Protein AF-A0AAV7RYR0-F1 (afdb_monomer)

Structure (mmCIF, N/CA/C/O backbone):
data_AF-A0AAV7RYR0-F1
#
_entry.id   AF-A0AAV7RYR0-F1
#
loop_
_atom_site.group_PDB
_atom_site.id
_atom_site.type_symbol
_atom_site.label_atom_id
_atom_site.label_alt_id
_atom_site.label_comp_id
_atom_site.label_asym_id
_atom_site.label_entity_id
_atom_site.label_seq_id
_atom_site.pdbx_PDB_ins_code
_atom_site.Cartn_x
_atom_site.Cartn_y
_atom_site.Cartn_z
_atom_site.occupancy
_atom_site.B_iso_or_equ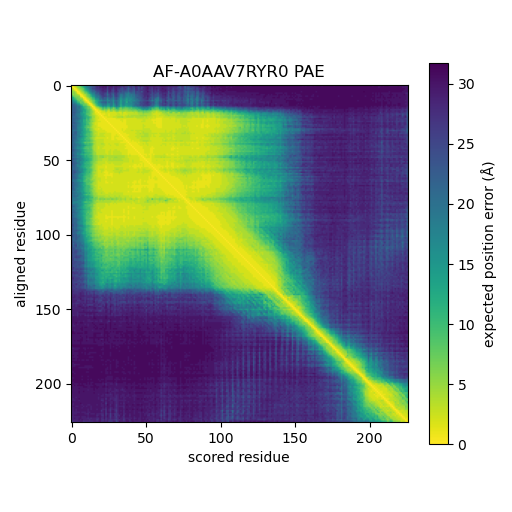iv
_atom_site.auth_seq_id
_atom_site.auth_comp_id
_atom_site.auth_asym_id
_atom_site.auth_atom_id
_atom_site.pdbx_PDB_model_num
ATOM 1 N N . MET A 1 1 ? 40.135 -5.237 -28.277 1.00 35.47 1 MET A N 1
ATOM 2 C CA . MET A 1 1 ? 39.733 -3.918 -28.810 1.00 35.47 1 MET A CA 1
ATOM 3 C C . MET A 1 1 ? 38.230 -3.774 -28.624 1.00 35.47 1 MET A C 1
ATOM 5 O O . MET A 1 1 ? 37.476 -4.459 -29.300 1.00 35.47 1 MET A O 1
ATOM 9 N N . CYS A 1 2 ? 37.805 -2.984 -27.636 1.00 35.06 2 CYS A N 1
ATOM 10 C CA . CYS A 1 2 ? 36.393 -2.766 -27.315 1.00 35.06 2 CYS A CA 1
ATOM 11 C C . CYS A 1 2 ? 35.801 -1.712 -28.253 1.00 35.06 2 CYS A C 1
ATOM 13 O O . CYS A 1 2 ? 36.276 -0.579 -28.287 1.00 35.06 2 CYS A O 1
ATOM 15 N N . CYS A 1 3 ? 34.766 -2.084 -29.003 1.00 38.25 3 CYS A N 1
ATOM 16 C CA . CYS A 1 3 ? 34.000 -1.133 -29.796 1.00 38.25 3 CYS A CA 1
ATOM 17 C C . CYS A 1 3 ? 33.083 -0.316 -28.880 1.00 38.25 3 CYS A C 1
ATOM 19 O O . CYS A 1 3 ? 32.287 -0.864 -28.120 1.00 38.25 3 CYS A O 1
ATOM 21 N N . PHE A 1 4 ? 33.233 1.003 -28.981 1.00 40.38 4 PHE A N 1
ATOM 22 C CA . PHE A 1 4 ? 32.383 2.040 -28.411 1.00 40.38 4 PHE A CA 1
ATOM 23 C C . PHE A 1 4 ? 30.891 1.731 -28.617 1.00 40.38 4 PHE A C 1
ATOM 25 O O . PHE A 1 4 ? 30.371 1.829 -29.731 1.00 40.38 4 PHE A O 1
ATOM 32 N N . CYS A 1 5 ? 30.174 1.439 -27.531 1.00 42.34 5 CYS A N 1
ATOM 33 C CA . CYS A 1 5 ? 28.722 1.559 -27.512 1.00 42.34 5 CYS A CA 1
ATOM 34 C C . CYS A 1 5 ? 28.380 3.050 -27.589 1.00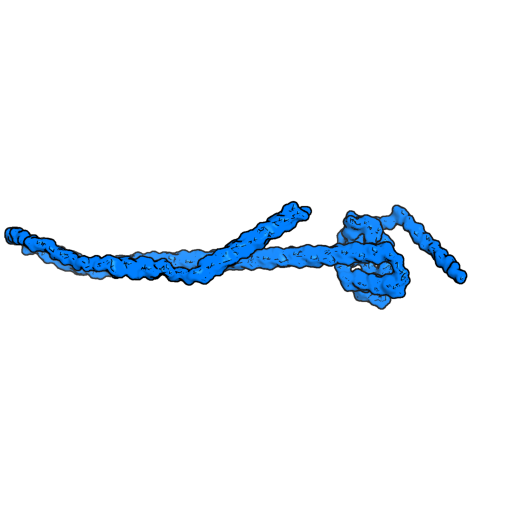 42.34 5 CYS A C 1
ATOM 36 O O . CYS A 1 5 ? 28.542 3.788 -26.617 1.00 42.34 5 CYS A O 1
ATOM 38 N N . LYS A 1 6 ? 27.944 3.497 -28.771 1.00 41.12 6 LYS A N 1
ATOM 39 C CA . LYS A 1 6 ? 27.372 4.827 -28.986 1.00 41.12 6 LYS A CA 1
ATOM 40 C C . LYS A 1 6 ? 26.239 5.039 -27.983 1.00 41.12 6 LYS A C 1
ATOM 42 O O . LYS A 1 6 ? 25.215 4.363 -28.044 1.00 41.12 6 LYS A O 1
ATOM 47 N N . GLY A 1 7 ? 26.448 5.978 -27.065 1.00 41.72 7 GLY A N 1
ATOM 48 C CA . GLY A 1 7 ? 25.416 6.465 -26.172 1.00 41.72 7 GLY A CA 1
ATOM 49 C C . GLY A 1 7 ? 24.291 7.083 -26.989 1.00 41.72 7 GLY A C 1
ATOM 50 O O . GLY A 1 7 ? 24.455 8.144 -27.591 1.00 41.72 7 GLY A O 1
ATOM 51 N N . THR A 1 8 ? 23.129 6.439 -26.994 1.00 44.47 8 THR A N 1
ATOM 52 C CA . THR A 1 8 ? 21.876 7.152 -27.214 1.00 44.47 8 THR A CA 1
ATOM 53 C C . THR A 1 8 ? 21.696 8.088 -26.028 1.00 44.47 8 THR A C 1
ATOM 55 O O . THR A 1 8 ? 21.213 7.684 -24.969 1.00 44.47 8 THR A O 1
ATOM 58 N N . ASN A 1 9 ? 22.138 9.334 -26.200 1.00 39.81 9 ASN A N 1
ATOM 59 C CA . ASN A 1 9 ? 21.655 10.461 -25.421 1.00 39.81 9 ASN A CA 1
ATOM 60 C C . ASN A 1 9 ? 20.135 10.515 -25.617 1.00 39.81 9 ASN A C 1
ATOM 62 O O . ASN A 1 9 ? 19.644 11.101 -26.580 1.00 39.81 9 ASN A O 1
ATOM 66 N N . LEU A 1 10 ? 19.390 9.874 -24.714 1.00 47.94 10 LEU A N 1
ATOM 67 C CA . LEU A 1 10 ? 18.025 10.276 -24.405 1.00 47.94 10 LEU A CA 1
ATOM 68 C C . LEU A 1 10 ? 18.144 11.687 -23.834 1.00 47.94 10 LEU A C 1
ATOM 70 O O . LEU A 1 10 ? 18.311 11.877 -22.633 1.00 47.94 10 LEU A O 1
ATOM 74 N N . ARG A 1 11 ? 18.172 12.668 -24.738 1.00 42.81 11 ARG A N 1
ATOM 75 C CA . ARG A 1 11 ? 17.996 14.076 -24.418 1.00 42.81 11 ARG A CA 1
ATOM 76 C C . ARG A 1 11 ? 16.620 14.148 -23.762 1.00 42.81 11 ARG A C 1
ATOM 78 O O . ARG A 1 11 ? 15.610 13.954 -24.432 1.00 42.81 11 ARG A O 1
ATOM 85 N N . LEU A 1 12 ? 16.614 14.253 -22.435 1.00 50.16 12 LEU A N 1
ATOM 86 C CA . LEU A 1 12 ? 15.414 14.463 -21.643 1.00 50.16 12 LEU A CA 1
ATOM 87 C C . LEU A 1 12 ? 14.821 15.783 -22.130 1.00 50.16 12 LEU A C 1
ATOM 89 O O . LEU A 1 12 ? 15.384 16.841 -21.864 1.00 50.16 12 LEU A O 1
ATOM 93 N N . GLU A 1 13 ? 13.752 15.717 -22.915 1.00 46.44 13 GLU A N 1
ATOM 94 C CA . GLU A 1 13 ? 12.994 16.917 -23.231 1.00 46.44 13 GLU A CA 1
ATOM 95 C C . GLU A 1 13 ? 12.340 17.428 -21.948 1.00 46.44 13 GLU A C 1
ATOM 97 O O . GLU A 1 13 ? 11.686 16.691 -21.208 1.00 46.44 13 GLU A O 1
ATOM 102 N N . GLU A 1 14 ? 12.574 18.707 -21.690 1.00 50.88 14 GLU A N 1
ATOM 103 C CA . GLU A 1 14 ? 12.260 19.480 -20.489 1.00 50.88 14 GLU A CA 1
ATOM 104 C C . GLU A 1 14 ? 10.753 19.722 -20.257 1.00 50.88 14 GLU A C 1
ATOM 106 O O . GLU A 1 14 ? 10.370 20.643 -19.542 1.00 50.88 14 GLU A O 1
ATOM 111 N N . SER A 1 15 ? 9.860 18.909 -20.826 1.00 55.16 15 SER A N 1
ATOM 112 C CA . SER A 1 15 ? 8.413 19.119 -20.700 1.00 55.16 15 SER A CA 1
ATOM 113 C C . SER A 1 15 ? 7.596 17.829 -20.791 1.00 55.16 15 SER A C 1
ATOM 115 O O . SER A 1 15 ? 6.630 17.731 -21.548 1.00 55.16 15 SER A O 1
ATOM 117 N N . GLN A 1 16 ? 7.915 16.815 -19.977 1.00 66.06 16 GLN A N 1
ATOM 118 C CA . GLN A 1 16 ? 6.887 15.804 -19.716 1.00 66.06 16 GLN A CA 1
ATOM 119 C C . GLN A 1 16 ? 5.714 16.479 -18.988 1.00 66.06 16 GLN A C 1
ATOM 121 O O . GLN A 1 16 ? 5.924 17.042 -17.908 1.00 66.06 16 GLN A O 1
ATOM 126 N N . PRO A 1 17 ? 4.490 16.448 -19.553 1.00 74.50 17 PRO A N 1
ATOM 127 C CA . PRO A 1 17 ? 3.331 16.990 -18.868 1.00 74.50 17 PRO A CA 1
ATOM 128 C C . PRO A 1 17 ? 3.159 16.248 -17.545 1.00 74.50 17 PRO A C 1
ATOM 130 O O . PRO A 1 17 ? 3.357 15.031 -17.465 1.00 74.50 17 PRO A O 1
ATOM 133 N N . ALA A 1 18 ? 2.814 16.994 -16.497 1.00 84.00 18 ALA A N 1
ATOM 134 C CA . ALA A 1 18 ? 2.581 16.402 -15.193 1.00 84.00 18 ALA A CA 1
ATOM 135 C C . ALA A 1 18 ? 1.510 15.296 -15.308 1.00 84.00 18 ALA A C 1
ATOM 137 O O . ALA A 1 18 ? 0.516 15.491 -16.016 1.00 84.00 18 ALA A O 1
ATOM 138 N N . PRO A 1 19 ? 1.681 14.144 -14.631 1.00 90.75 19 PRO A N 1
ATOM 139 C CA . PRO A 1 19 ? 0.686 13.081 -14.678 1.00 90.75 1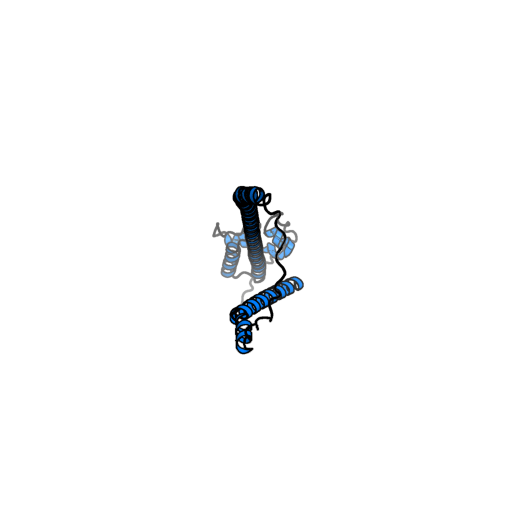9 PRO A CA 1
ATOM 140 C C . PRO A 1 19 ? -0.692 13.569 -14.196 1.00 90.75 19 PRO A C 1
ATOM 142 O O . PRO A 1 19 ? -0.739 14.445 -13.325 1.00 90.75 19 PRO A O 1
ATOM 145 N N . PRO A 1 20 ? -1.801 12.993 -14.700 1.00 93.12 20 PRO A N 1
ATOM 146 C CA . PRO A 1 20 ? -3.147 13.366 -14.275 1.00 93.12 20 PRO A CA 1
ATOM 147 C C . PRO A 1 20 ? -3.349 13.199 -12.768 1.00 93.12 20 PRO A C 1
ATOM 149 O O . PRO A 1 20 ? -2.789 12.286 -12.153 1.00 93.12 20 PRO A O 1
ATOM 152 N N . GLU A 1 21 ? -4.177 14.055 -12.176 1.00 94.38 21 GLU A N 1
ATOM 153 C CA . GLU A 1 21 ? -4.499 13.979 -10.752 1.00 94.38 21 GLU A CA 1
ATOM 154 C C . GLU A 1 21 ? -5.187 12.661 -10.376 1.00 94.38 21 GLU A C 1
ATOM 156 O O . GLU A 1 21 ? -5.865 12.036 -11.190 1.00 94.38 21 GLU A O 1
ATOM 161 N N . GLY A 1 22 ? -4.952 12.202 -9.144 1.00 93.06 22 GLY A N 1
ATOM 162 C CA . GLY A 1 22 ? -5.477 10.929 -8.640 1.00 93.06 22 GLY A CA 1
ATOM 163 C C . GLY A 1 22 ? -4.783 9.674 -9.183 1.00 93.06 22 GLY A C 1
ATOM 164 O O . GLY A 1 22 ? -5.195 8.565 -8.850 1.00 93.06 22 GLY A O 1
ATOM 165 N N . THR A 1 23 ? -3.735 9.809 -10.003 1.00 95.88 23 THR A N 1
ATOM 166 C CA . THR A 1 23 ? -2.989 8.656 -10.528 1.00 95.88 23 THR A CA 1
ATOM 167 C C . THR A 1 23 ? -1.776 8.286 -9.663 1.00 95.88 23 THR A C 1
ATOM 169 O O . THR A 1 23 ? -1.142 9.174 -9.088 1.00 95.88 23 THR A O 1
ATOM 172 N N . PRO A 1 24 ? -1.356 7.004 -9.630 1.00 96.31 24 PRO A N 1
ATOM 173 C CA . PRO A 1 24 ? -0.125 6.601 -8.946 1.00 96.31 24 PRO A CA 1
ATOM 174 C C . PRO A 1 24 ? 1.115 7.378 -9.404 1.00 96.31 24 PRO A C 1
ATOM 176 O O . PRO A 1 24 ? 1.952 7.762 -8.589 1.00 96.31 24 PRO A O 1
ATOM 179 N N . SER A 1 25 ? 1.227 7.665 -10.705 1.00 95.94 25 SER A N 1
ATOM 180 C CA . SER A 1 25 ? 2.322 8.482 -11.234 1.00 95.94 25 SER A CA 1
ATOM 181 C C . SER A 1 25 ? 2.288 9.915 -10.710 1.00 95.94 25 SER A C 1
ATOM 183 O O . SER A 1 25 ? 3.352 10.483 -10.486 1.00 95.94 25 SER A O 1
ATOM 185 N N . ARG A 1 26 ? 1.110 10.509 -10.481 1.00 96.19 26 ARG A N 1
ATOM 186 C CA . ARG A 1 26 ? 1.014 11.841 -9.867 1.00 96.19 26 ARG A CA 1
ATOM 187 C C . ARG A 1 26 ? 1.507 11.821 -8.429 1.00 96.19 26 ARG A C 1
ATOM 189 O O . ARG A 1 26 ? 2.280 12.700 -8.064 1.00 96.19 26 ARG A O 1
ATOM 196 N N . ASP A 1 27 ? 1.119 10.815 -7.654 1.00 96.12 27 ASP A N 1
ATOM 197 C CA . ASP A 1 27 ? 1.573 10.663 -6.269 1.00 96.12 27 ASP A CA 1
ATOM 198 C C . ASP A 1 27 ? 3.100 10.549 -6.197 1.00 96.12 27 ASP A C 1
ATOM 200 O O . ASP A 1 27 ? 3.753 11.239 -5.412 1.00 96.12 27 ASP A O 1
ATOM 204 N N . MET A 1 28 ? 3.682 9.718 -7.066 1.00 96.69 28 MET A N 1
ATOM 205 C CA . MET A 1 28 ? 5.133 9.571 -7.167 1.00 96.69 28 MET A CA 1
ATOM 206 C C . MET A 1 28 ? 5.802 10.866 -7.631 1.00 96.69 28 MET A C 1
ATOM 208 O O . MET A 1 28 ? 6.786 11.285 -7.028 1.00 96.69 28 MET A O 1
ATOM 212 N N . TYR A 1 29 ? 5.237 11.551 -8.628 1.00 95.44 29 TYR A N 1
ATOM 213 C CA . TYR A 1 29 ? 5.749 12.829 -9.120 1.00 95.44 29 TYR A CA 1
ATOM 214 C C . TYR A 1 29 ? 5.764 13.913 -8.038 1.00 95.44 29 TYR A C 1
ATOM 216 O O . TYR A 1 29 ? 6.764 14.605 -7.882 1.00 95.44 29 TYR A O 1
ATOM 224 N N . VAL A 1 30 ? 4.686 14.051 -7.264 1.00 95.62 30 VAL A N 1
ATOM 225 C CA . VAL A 1 30 ? 4.603 15.043 -6.181 1.00 95.62 30 VAL A CA 1
ATOM 226 C C . VAL A 1 30 ? 5.602 14.724 -5.069 1.00 95.62 30 VAL A C 1
ATOM 228 O O . VAL A 1 30 ? 6.232 15.630 -4.531 1.00 95.62 30 VAL A O 1
ATOM 231 N N . LYS A 1 31 ? 5.775 13.442 -4.733 1.00 95.44 31 LYS A N 1
ATOM 232 C CA . LYS A 1 31 ? 6.616 13.017 -3.608 1.00 95.44 31 LYS A CA 1
ATOM 233 C C . LYS A 1 31 ? 8.108 12.942 -3.937 1.00 95.44 31 LYS A C 1
ATOM 235 O O . LYS A 1 31 ? 8.943 13.242 -3.089 1.00 95.44 31 LYS A O 1
ATOM 240 N N . HIS A 1 32 ? 8.440 12.491 -5.140 1.00 93.88 32 HIS A N 1
ATOM 241 C CA . HIS A 1 32 ? 9.798 12.125 -5.547 1.00 93.88 32 HIS A CA 1
ATOM 242 C C . HIS A 1 32 ? 10.284 12.883 -6.791 1.00 93.88 32 HIS A C 1
ATOM 244 O O . HIS A 1 32 ? 11.443 12.742 -7.177 1.00 93.88 32 HIS A O 1
ATOM 250 N N . GLY A 1 33 ? 9.433 13.699 -7.416 1.00 92.50 33 GLY A N 1
ATOM 251 C CA . GLY A 1 33 ? 9.768 14.484 -8.601 1.00 92.50 33 GLY A CA 1
ATOM 252 C C . GLY A 1 33 ? 9.740 13.686 -9.906 1.00 92.50 33 GLY A C 1
ATOM 253 O O . GLY A 1 33 ? 9.355 12.514 -9.956 1.00 92.50 33 GLY A O 1
ATOM 254 N N . LEU A 1 34 ? 10.179 14.334 -10.988 1.00 91.50 34 LEU A N 1
ATOM 255 C CA . LEU A 1 34 ? 10.170 13.787 -12.352 1.00 91.50 34 LEU A CA 1
ATOM 256 C C . LEU A 1 34 ? 10.968 12.480 -12.490 1.00 91.50 34 LEU A C 1
ATOM 258 O O . LEU A 1 34 ? 10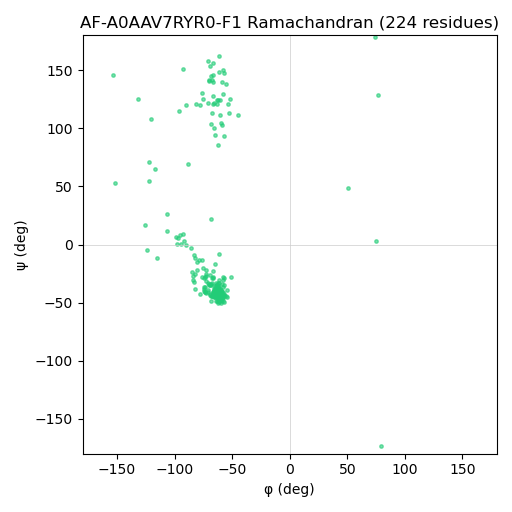.577 11.592 -13.249 1.00 91.50 34 LEU A O 1
ATOM 262 N N . SER A 1 35 ? 12.056 12.331 -11.730 1.00 91.31 35 SER A N 1
ATOM 263 C CA . SER A 1 35 ? 12.910 11.134 -11.751 1.00 91.31 35 SER A CA 1
ATOM 264 C C . SER A 1 35 ? 12.146 9.853 -11.413 1.00 91.31 35 SER A C 1
ATOM 266 O O . SER A 1 35 ? 12.499 8.781 -11.898 1.00 91.31 35 SER A O 1
ATOM 268 N N . SER A 1 36 ? 11.068 9.952 -10.632 1.00 92.69 36 SER A N 1
ATOM 269 C CA . SER A 1 36 ? 10.233 8.809 -10.263 1.00 92.69 36 SER A CA 1
ATOM 270 C C . SER A 1 36 ? 9.309 8.325 -11.379 1.00 92.69 36 SER A C 1
ATOM 272 O O . SER A 1 36 ? 8.861 7.185 -11.340 1.00 92.69 36 SER A O 1
ATOM 274 N N . ILE A 1 37 ? 9.023 9.151 -12.388 1.00 93.06 37 ILE A N 1
ATOM 275 C CA . ILE A 1 37 ? 8.074 8.803 -13.457 1.00 93.06 37 ILE A CA 1
ATOM 276 C C . ILE A 1 37 ? 8.724 8.688 -14.834 1.00 93.06 37 ILE A C 1
ATOM 278 O O . ILE A 1 37 ? 8.093 8.148 -15.746 1.00 93.06 37 ILE A O 1
ATOM 282 N N . MET A 1 38 ? 9.976 9.131 -14.983 1.00 91.56 38 MET A N 1
ATOM 283 C CA . MET A 1 38 ? 10.644 9.290 -16.280 1.00 91.56 38 MET A CA 1
ATOM 284 C C . MET A 1 38 ? 10.703 8.002 -17.119 1.00 91.56 38 MET A C 1
ATOM 286 O O . MET A 1 38 ? 10.688 8.055 -18.348 1.00 91.56 38 MET A O 1
ATOM 290 N N . TYR A 1 39 ? 10.723 6.834 -16.468 1.00 93.31 39 TYR A N 1
ATOM 291 C CA . TYR A 1 39 ? 10.823 5.531 -17.126 1.00 93.31 39 TYR A CA 1
ATOM 292 C C . TYR A 1 39 ? 9.477 4.816 -17.318 1.00 93.31 39 TYR A C 1
ATOM 294 O O . TYR A 1 39 ? 9.451 3.742 -17.917 1.00 93.31 39 TYR A O 1
ATOM 302 N N . SER A 1 40 ? 8.352 5.407 -16.899 1.00 91.06 40 SER A N 1
ATOM 303 C CA . SER A 1 40 ? 7.032 4.743 -16.910 1.00 91.06 40 SER A CA 1
ATOM 304 C C . SER A 1 40 ? 6.626 4.247 -18.304 1.00 91.06 40 SER A C 1
ATOM 306 O O . SER A 1 40 ? 6.184 3.108 -18.470 1.00 91.06 40 SER A O 1
ATOM 308 N N . THR A 1 41 ? 6.845 5.063 -19.340 1.00 91.56 41 THR A N 1
ATOM 309 C CA . THR A 1 41 ? 6.563 4.689 -20.738 1.00 91.56 41 THR A CA 1
ATOM 310 C C . THR A 1 41 ? 7.446 3.534 -21.211 1.00 91.56 41 THR A C 1
ATOM 312 O O . THR A 1 41 ? 7.003 2.672 -21.970 1.00 91.56 41 THR A O 1
ATOM 315 N N . LEU A 1 42 ? 8.702 3.495 -20.762 1.00 93.38 42 LEU A N 1
ATOM 316 C CA . LEU A 1 42 ? 9.638 2.427 -21.103 1.00 93.38 42 LEU A CA 1
ATOM 317 C C . LEU A 1 42 ? 9.259 1.118 -20.399 1.00 93.38 42 LEU A C 1
ATOM 319 O O . LEU A 1 42 ? 9.262 0.062 -21.028 1.00 93.38 42 LEU A O 1
ATOM 323 N N . TRP A 1 43 ? 8.842 1.183 -19.136 1.00 95.25 43 TRP A N 1
ATOM 324 C CA . TRP A 1 43 ? 8.360 0.023 -18.386 1.00 95.25 43 TRP A CA 1
ATOM 325 C C . TRP A 1 43 ? 7.096 -0.588 -18.995 1.00 95.25 43 TRP A C 1
ATOM 327 O O . TRP A 1 43 ? 6.999 -1.813 -19.086 1.00 95.25 43 TRP A O 1
ATOM 337 N N . ASN A 1 44 ? 6.171 0.232 -19.509 1.00 94.88 44 ASN A N 1
ATOM 338 C CA . ASN A 1 44 ? 5.013 -0.259 -20.268 1.00 94.88 44 ASN A CA 1
ATOM 339 C C . ASN A 1 44 ? 5.436 -1.079 -21.498 1.00 94.88 44 ASN A C 1
ATOM 341 O O . ASN A 1 44 ? 4.855 -2.130 -21.764 1.00 94.88 44 ASN A O 1
ATOM 345 N N . LYS A 1 45 ? 6.479 -0.640 -22.217 1.00 94.00 45 LYS A N 1
ATOM 346 C CA . LYS A 1 45 ? 7.046 -1.395 -23.346 1.00 94.00 45 LYS A CA 1
ATOM 347 C C . LYS A 1 45 ? 7.750 -2.672 -22.892 1.00 94.00 45 LYS A C 1
ATOM 349 O O . LYS A 1 45 ? 7.716 -3.669 -23.599 1.00 94.00 45 LYS A O 1
ATOM 354 N N . TYR A 1 46 ? 8.402 -2.667 -21.733 1.00 94.56 46 TYR A N 1
ATOM 355 C CA . TYR A 1 46 ? 9.115 -3.845 -21.228 1.00 94.56 46 TYR A CA 1
ATOM 356 C C . TYR A 1 46 ? 8.188 -4.965 -20.769 1.00 94.56 46 TYR A C 1
ATOM 358 O O . TYR A 1 46 ? 8.538 -6.137 -20.916 1.00 94.56 46 TYR A O 1
ATOM 366 N N . THR A 1 47 ? 7.029 -4.586 -20.242 1.00 96.38 47 THR A N 1
ATOM 367 C CA . THR A 1 47 ? 6.030 -5.481 -19.650 1.00 96.38 47 THR A CA 1
ATOM 368 C C . THR A 1 47 ? 4.885 -5.818 -20.606 1.00 96.38 47 THR A C 1
ATOM 370 O O . THR A 1 47 ? 3.939 -6.482 -20.210 1.00 96.38 47 THR A O 1
ATOM 373 N N . CYS A 1 48 ? 4.954 -5.400 -21.876 1.00 93.62 48 CYS A N 1
ATOM 374 C CA . CYS A 1 48 ? 3.872 -5.604 -22.845 1.00 93.62 48 CYS A CA 1
ATOM 375 C C . CYS A 1 48 ? 3.591 -7.077 -23.187 1.00 93.62 48 CYS A C 1
ATOM 377 O O . CYS A 1 48 ? 2.532 -7.367 -23.736 1.00 93.62 48 CYS A O 1
ATOM 379 N N . ALA A 1 49 ? 4.527 -7.980 -22.881 1.00 93.88 49 ALA A N 1
ATOM 380 C CA . ALA A 1 49 ? 4.402 -9.409 -23.150 1.00 93.88 49 ALA A CA 1
ATOM 381 C C . ALA A 1 49 ? 3.339 -10.097 -22.277 1.00 93.88 49 ALA A C 1
ATOM 383 O O . ALA A 1 49 ? 2.787 -11.108 -22.697 1.00 93.88 49 ALA A O 1
ATOM 384 N N . ASP A 1 50 ? 3.051 -9.552 -21.093 1.00 94.56 50 ASP A N 1
ATOM 385 C CA . ASP A 1 50 ? 2.050 -10.075 -20.163 1.00 94.56 50 ASP A CA 1
ATOM 386 C C . ASP A 1 50 ? 0.982 -8.996 -19.909 1.00 94.56 50 ASP A C 1
ATOM 388 O O . ASP A 1 50 ? 1.276 -7.994 -19.251 1.00 94.56 50 ASP A O 1
ATOM 392 N N . PRO A 1 51 ? -0.249 -9.149 -20.434 1.00 94.06 51 PRO A N 1
ATOM 393 C CA . PRO A 1 51 ? -1.313 -8.163 -20.257 1.00 94.06 51 PRO A CA 1
ATOM 394 C C . PRO A 1 51 ? -1.728 -7.935 -18.799 1.00 94.06 51 PRO A C 1
ATOM 396 O O . PRO A 1 51 ? -2.088 -6.808 -18.452 1.00 94.06 51 PRO A O 1
ATOM 399 N N . GLU A 1 52 ? -1.671 -8.961 -17.946 1.00 95.62 52 GLU A N 1
ATOM 400 C CA . GLU A 1 52 ? -2.081 -8.859 -16.540 1.00 95.62 52 GLU A CA 1
ATOM 401 C C . GLU A 1 52 ? -1.044 -8.080 -15.726 1.00 95.62 52 GLU A C 1
ATOM 403 O O . GLU A 1 52 ? -1.388 -7.213 -14.914 1.00 95.62 52 GLU A O 1
ATOM 408 N N . LEU A 1 53 ? 0.239 -8.336 -15.999 1.00 96.69 53 LEU A N 1
ATOM 409 C CA . LEU A 1 53 ? 1.370 -7.689 -15.330 1.00 96.69 53 LEU A CA 1
ATOM 410 C C . LEU A 1 53 ? 1.876 -6.433 -16.051 1.00 96.69 53 LEU A C 1
ATOM 412 O O . LEU A 1 53 ? 2.834 -5.798 -15.598 1.00 96.69 53 LEU A O 1
ATOM 416 N N . ARG A 1 54 ? 1.225 -6.031 -17.148 1.00 96.44 54 ARG A N 1
ATOM 417 C CA . ARG A 1 54 ? 1.598 -4.839 -17.909 1.00 96.44 54 ARG A CA 1
ATOM 418 C C . ARG A 1 54 ? 1.567 -3.598 -17.022 1.00 96.44 54 ARG A C 1
ATOM 420 O O . ARG A 1 54 ? 0.568 -3.298 -16.357 1.00 96.44 54 ARG A O 1
ATOM 427 N N . TRP A 1 55 ? 2.658 -2.837 -17.071 1.00 96.75 55 TRP A N 1
ATOM 428 C CA . TRP A 1 55 ? 2.793 -1.574 -16.360 1.00 96.75 55 TRP A CA 1
ATOM 429 C C . TRP A 1 55 ? 1.813 -0.536 -16.924 1.00 96.75 55 TRP A C 1
ATOM 431 O O . TRP A 1 55 ? 1.883 -0.245 -18.121 1.00 96.75 55 TRP A O 1
ATOM 441 N N . PRO A 1 56 ? 0.899 0.041 -16.126 1.00 95.12 56 PRO A N 1
ATOM 442 C CA . PRO A 1 56 ? -0.064 1.018 -16.628 1.00 95.12 56 PRO A CA 1
ATOM 443 C C . PRO A 1 56 ? 0.596 2.326 -17.074 1.00 95.12 56 PRO A C 1
ATOM 445 O O . PRO A 1 56 ? 1.655 2.707 -16.577 1.00 95.12 56 PRO A O 1
ATOM 448 N N . MET A 1 57 ? -0.066 3.060 -17.974 1.00 90.06 57 MET A N 1
ATOM 449 C CA . MET A 1 57 ? 0.426 4.354 -18.469 1.00 90.06 57 MET A CA 1
ATOM 450 C C . MET A 1 57 ? 0.649 5.373 -17.340 1.00 90.06 57 MET A C 1
ATOM 452 O O . MET A 1 57 ? 1.619 6.122 -17.381 1.00 90.06 57 MET A O 1
ATOM 456 N N . HIS A 1 58 ? -0.210 5.360 -16.318 1.00 93.25 58 HIS A N 1
ATOM 457 C CA . HIS A 1 58 ? -0.119 6.246 -15.151 1.00 93.25 58 HIS A CA 1
ATOM 458 C C . HIS A 1 58 ? 0.360 5.524 -13.880 1.00 93.25 58 HIS A C 1
ATOM 460 O O . HIS A 1 58 ? 0.047 5.941 -12.763 1.00 93.25 58 HIS A O 1
ATOM 466 N N . GLY A 1 59 ? 1.121 4.439 -14.064 1.00 95.00 59 GLY A N 1
ATOM 467 C CA . GLY A 1 59 ? 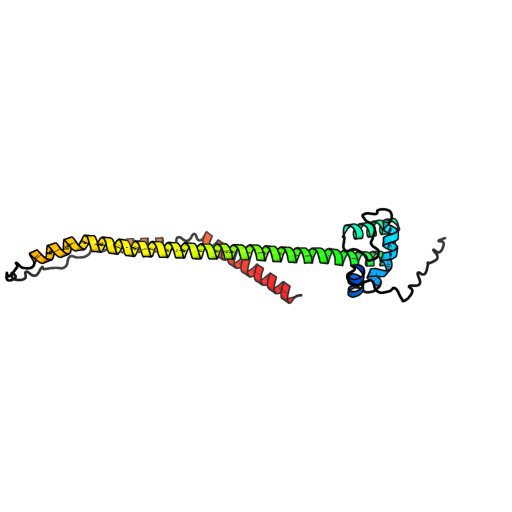1.762 3.688 -12.990 1.00 95.00 59 GLY A CA 1
ATOM 468 C C . GLY A 1 59 ? 0.818 2.827 -12.152 1.00 95.00 59 GLY A C 1
ATOM 469 O O . GLY A 1 59 ? -0.388 2.769 -12.385 1.00 95.00 59 GLY A O 1
ATOM 470 N N . SER A 1 60 ? 1.393 2.106 -11.188 1.00 96.44 60 SER A N 1
ATOM 471 C CA . SER A 1 60 ? 0.665 1.231 -10.264 1.00 96.44 60 SER A CA 1
ATOM 472 C C . SER A 1 60 ? 1.421 1.075 -8.947 1.00 96.44 60 SER A C 1
ATOM 474 O O . SER A 1 60 ? 2.646 1.002 -8.952 1.00 96.44 60 SER A O 1
ATOM 476 N N . PHE A 1 61 ? 0.691 0.952 -7.836 1.00 97.31 61 PHE A N 1
ATOM 477 C CA . PHE A 1 61 ? 1.246 0.513 -6.547 1.00 97.31 61 PHE A CA 1
ATOM 478 C C . PHE A 1 61 ? 1.076 -0.994 -6.303 1.00 97.31 61 PHE A C 1
ATOM 480 O O . PHE A 1 61 ? 1.365 -1.481 -5.215 1.00 97.31 61 PHE A O 1
ATOM 487 N N . ASP A 1 62 ? 0.621 -1.743 -7.309 1.00 97.06 62 ASP A N 1
ATOM 488 C CA . ASP A 1 62 ? 0.594 -3.204 -7.262 1.00 97.06 62 ASP A CA 1
ATOM 489 C C . ASP A 1 62 ? 2.025 -3.761 -7.272 1.00 97.06 62 ASP A C 1
ATOM 491 O O . ASP A 1 62 ? 2.741 -3.659 -8.275 1.00 97.06 62 ASP A O 1
ATOM 495 N N . LEU A 1 63 ? 2.422 -4.378 -6.155 1.00 97.06 63 LEU A N 1
ATOM 496 C CA . LEU A 1 63 ? 3.747 -4.968 -5.973 1.00 97.06 63 LEU A CA 1
ATOM 497 C C . LEU A 1 63 ? 4.072 -6.015 -7.042 1.00 97.06 63 LEU A C 1
ATOM 499 O O . LEU A 1 63 ? 5.207 -6.051 -7.506 1.00 97.06 63 LEU A O 1
ATOM 503 N N . ARG A 1 64 ? 3.089 -6.791 -7.521 1.00 97.50 64 ARG A N 1
ATOM 504 C CA . ARG A 1 64 ? 3.328 -7.811 -8.557 1.00 97.50 64 ARG A CA 1
ATOM 505 C C . ARG A 1 64 ? 3.781 -7.181 -9.870 1.00 97.50 64 ARG A C 1
ATOM 507 O O . ARG A 1 64 ? 4.662 -7.707 -10.547 1.00 97.50 64 ARG A O 1
ATOM 514 N N . LYS A 1 65 ? 3.201 -6.032 -10.227 1.00 97.88 65 LYS A N 1
ATOM 515 C CA . LYS A 1 65 ? 3.579 -5.289 -11.438 1.00 97.88 65 LYS A CA 1
ATOM 516 C C . LYS A 1 65 ? 4.954 -4.648 -11.291 1.00 97.88 65 LYS A C 1
ATOM 518 O O . LYS A 1 65 ? 5.724 -4.657 -12.247 1.00 97.88 65 LYS A O 1
ATOM 523 N N . ILE A 1 66 ? 5.272 -4.125 -10.107 1.00 97.69 66 ILE A N 1
ATOM 524 C CA . ILE A 1 66 ? 6.585 -3.535 -9.800 1.00 97.69 66 ILE A CA 1
ATOM 525 C C . ILE A 1 66 ? 7.685 -4.605 -9.897 1.00 97.69 66 ILE A C 1
ATOM 527 O O . ILE A 1 66 ? 8.671 -4.411 -10.607 1.00 97.69 66 ILE A O 1
ATOM 531 N N . GLU A 1 67 ? 7.480 -5.765 -9.272 1.00 97.44 67 GLU A N 1
ATOM 532 C CA . GLU A 1 67 ? 8.405 -6.903 -9.338 1.00 97.44 67 GLU A CA 1
ATOM 533 C C . GLU A 1 67 ? 8.584 -7.401 -10.781 1.00 97.44 67 GLU A C 1
ATOM 535 O O . GLU A 1 67 ? 9.700 -7.690 -11.221 1.00 97.44 67 GLU A O 1
ATOM 540 N N . TYR A 1 68 ? 7.506 -7.446 -11.569 1.00 97.81 68 TYR A N 1
ATOM 541 C CA . TYR A 1 68 ? 7.589 -7.837 -12.975 1.00 97.81 68 TYR A CA 1
ATOM 542 C C . TYR A 1 68 ? 8.384 -6.838 -13.831 1.00 97.81 68 TYR A C 1
ATOM 544 O O . TYR A 1 68 ? 9.153 -7.250 -14.709 1.00 97.81 68 TYR A O 1
ATOM 552 N N . VAL A 1 69 ? 8.255 -5.531 -13.568 1.00 97.25 69 VAL A N 1
ATOM 553 C CA . VAL A 1 69 ? 9.099 -4.501 -14.196 1.00 97.25 69 VAL A CA 1
ATOM 554 C C . VAL A 1 69 ? 10.571 -4.749 -13.870 1.00 97.25 69 VAL A C 1
ATOM 556 O O . VAL A 1 69 ? 11.394 -4.764 -14.789 1.00 97.25 69 VAL A O 1
ATOM 559 N N . GLU A 1 70 ? 10.907 -5.003 -12.604 1.00 96.19 70 GLU A N 1
ATOM 560 C CA . GLU A 1 70 ? 12.282 -5.284 -12.179 1.00 96.19 70 GLU A CA 1
ATOM 561 C C . GLU A 1 70 ? 12.854 -6.525 -12.883 1.00 96.19 70 GLU A C 1
ATOM 563 O O . GLU A 1 70 ? 13.928 -6.460 -13.485 1.00 96.19 70 GLU A O 1
ATOM 568 N N . GLN A 1 71 ? 12.104 -7.631 -12.926 1.00 96.69 71 GLN A N 1
ATOM 569 C CA . GLN A 1 71 ? 12.498 -8.842 -13.659 1.00 96.69 71 GLN A CA 1
ATOM 570 C C . GLN A 1 71 ? 12.745 -8.556 -15.147 1.00 96.69 71 GLN A C 1
ATOM 572 O O . GLN A 1 71 ? 13.733 -9.010 -15.738 1.00 96.69 71 GLN A O 1
ATOM 577 N N . CYS A 1 72 ? 11.853 -7.786 -15.768 1.00 96.19 72 CYS A N 1
ATOM 578 C CA . CYS A 1 72 ? 11.975 -7.371 -17.159 1.00 96.19 72 CYS A CA 1
ATOM 579 C C . CYS A 1 72 ? 13.203 -6.483 -17.403 1.00 96.19 72 CYS A C 1
ATOM 581 O O . CYS A 1 72 ? 13.801 -6.557 -18.483 1.00 96.19 72 CYS A O 1
ATOM 583 N N . MET A 1 73 ? 13.586 -5.664 -16.425 1.00 95.00 73 MET A N 1
ATOM 584 C CA . MET A 1 73 ? 14.773 -4.815 -16.475 1.00 95.00 73 MET A CA 1
ATOM 585 C C . MET A 1 73 ? 16.067 -5.604 -16.288 1.00 95.00 73 MET A C 1
ATOM 587 O O . MET A 1 73 ? 17.025 -5.351 -17.027 1.00 95.00 73 MET A O 1
ATOM 591 N N . CYS A 1 74 ? 16.077 -6.588 -15.383 1.00 93.94 74 CYS A N 1
ATOM 592 C CA . CYS A 1 74 ? 17.180 -7.531 -15.189 1.00 93.94 74 CYS A CA 1
ATOM 593 C C . CYS A 1 74 ? 17.499 -8.284 -16.485 1.00 93.94 74 CYS A C 1
ATOM 595 O O . CYS A 1 74 ? 18.642 -8.277 -16.941 1.00 93.94 74 CYS A O 1
ATOM 597 N N . LYS A 1 75 ? 16.477 -8.847 -17.148 1.00 94.00 75 LYS A N 1
ATOM 598 C CA . LYS A 1 75 ? 16.633 -9.551 -18.439 1.00 94.00 75 LYS A CA 1
ATOM 599 C C . LYS A 1 75 ? 17.243 -8.669 -19.532 1.00 94.00 75 LYS A C 1
ATOM 601 O O . LYS A 1 75 ? 17.945 -9.167 -20.407 1.00 94.00 75 LYS A O 1
ATOM 606 N N . ARG A 1 76 ? 16.985 -7.361 -19.480 1.00 93.50 76 ARG A N 1
ATOM 607 C CA . ARG A 1 76 ? 17.452 -6.379 -20.469 1.00 93.50 76 ARG A CA 1
ATOM 608 C C . ARG A 1 76 ? 18.758 -5.684 -20.083 1.00 93.50 76 ARG A C 1
ATOM 610 O O . ARG A 1 76 ? 19.219 -4.852 -20.855 1.00 93.50 76 ARG A O 1
ATOM 617 N N . LYS A 1 77 ? 19.351 -6.011 -18.924 1.00 92.88 77 LYS A N 1
ATOM 618 C CA . LYS A 1 77 ? 20.553 -5.346 -18.383 1.00 92.88 77 LYS A CA 1
ATOM 619 C C . LYS A 1 77 ? 20.398 -3.819 -18.368 1.00 92.88 77 LYS A C 1
ATOM 621 O O . LYS A 1 77 ? 21.239 -3.084 -18.880 1.00 92.88 77 LYS A O 1
ATOM 626 N N . SER A 1 78 ? 19.262 -3.365 -17.836 1.00 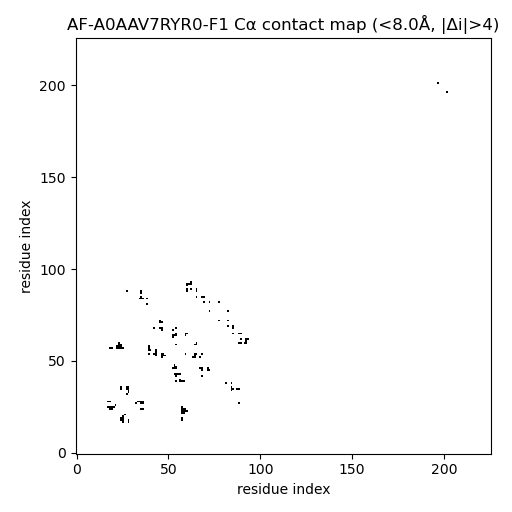93.00 78 SER A N 1
ATOM 627 C CA . SER A 1 78 ? 18.922 -1.939 -17.750 1.00 93.00 78 SER A CA 1
ATOM 628 C C . SER A 1 78 ? 19.932 -1.157 -16.903 1.00 93.00 78 SER A C 1
ATOM 630 O O . SER A 1 78 ? 20.692 -1.729 -16.124 1.00 93.00 78 SER A O 1
ATOM 632 N N . ARG A 1 79 ? 19.935 0.168 -17.054 1.00 93.75 79 ARG A N 1
ATOM 633 C CA . ARG A 1 79 ? 20.807 1.066 -16.287 1.00 93.75 79 ARG A CA 1
ATOM 634 C C . ARG A 1 79 ? 20.406 1.128 -14.805 1.00 93.75 79 ARG A C 1
ATOM 636 O O . ARG A 1 79 ? 19.236 0.945 -14.475 1.00 93.75 79 ARG A O 1
ATOM 643 N N . GLN A 1 80 ? 21.368 1.438 -13.932 1.00 94.00 80 GLN A N 1
ATOM 644 C CA . GLN A 1 80 ? 21.170 1.498 -12.475 1.00 94.00 80 GLN A CA 1
ATOM 645 C C . GLN A 1 80 ? 20.111 2.523 -12.045 1.00 94.00 80 GLN A C 1
ATOM 647 O O . GLN A 1 80 ? 19.284 2.230 -11.192 1.00 94.00 80 GLN A O 1
ATOM 652 N N . ASP A 1 81 ? 20.071 3.685 -12.690 1.00 93.62 81 ASP A N 1
ATOM 653 C CA . ASP A 1 81 ? 19.090 4.737 -12.411 1.00 93.62 81 ASP A CA 1
ATOM 654 C C . ASP A 1 81 ? 17.640 4.298 -12.665 1.00 93.62 81 ASP A C 1
ATOM 656 O O . ASP A 1 81 ? 16.721 4.736 -11.973 1.00 93.62 81 ASP A O 1
ATOM 660 N N . MET A 1 82 ? 17.418 3.383 -13.613 1.00 94.44 82 MET A N 1
ATOM 661 C CA . MET A 1 82 ? 16.108 2.760 -13.784 1.00 94.44 82 MET A CA 1
ATOM 662 C C . MET A 1 82 ? 15.752 1.880 -12.582 1.00 94.44 82 MET A C 1
ATOM 664 O O . MET A 1 82 ? 14.600 1.889 -12.154 1.00 94.44 82 MET A O 1
ATOM 668 N N . PHE A 1 83 ? 16.710 1.118 -12.040 1.00 95.50 83 PHE A N 1
ATOM 669 C CA . PHE A 1 83 ? 16.480 0.279 -10.857 1.00 95.50 83 PHE A CA 1
ATOM 670 C C . PHE A 1 83 ? 16.204 1.129 -9.624 1.00 95.50 83 PHE A C 1
ATOM 672 O O . PHE A 1 83 ? 15.286 0.824 -8.868 1.00 95.50 83 PHE A O 1
ATOM 679 N N . ASP A 1 84 ? 16.933 2.228 -9.453 1.00 95.06 84 ASP A N 1
ATOM 680 C CA . ASP A 1 84 ? 16.689 3.168 -8.360 1.00 95.06 84 ASP A CA 1
ATOM 681 C C . ASP A 1 84 ? 15.279 3.770 -8.466 1.00 95.06 84 ASP A C 1
ATOM 683 O O . ASP A 1 84 ? 14.565 3.876 -7.468 1.00 95.06 84 ASP A O 1
ATOM 687 N N . CYS A 1 85 ? 14.829 4.067 -9.689 1.00 95.25 85 CYS A N 1
ATOM 688 C CA . CYS A 1 85 ? 13.464 4.500 -9.958 1.00 95.25 85 CYS A CA 1
ATOM 689 C C . CYS A 1 85 ? 12.420 3.440 -9.561 1.00 95.25 85 CYS A C 1
ATOM 691 O O . CYS A 1 85 ? 11.496 3.753 -8.811 1.00 95.25 85 CYS A O 1
ATOM 693 N N . VAL A 1 86 ? 12.586 2.177 -9.973 1.00 96.31 86 VAL A N 1
ATOM 694 C CA . VAL A 1 86 ? 11.684 1.075 -9.571 1.00 96.31 86 VAL A CA 1
ATOM 695 C C . VAL A 1 86 ? 11.668 0.883 -8.052 1.00 96.31 86 VAL A C 1
ATOM 697 O O . VAL A 1 86 ? 10.599 0.721 -7.465 1.00 96.31 86 VAL A O 1
ATOM 700 N N . ARG A 1 87 ? 12.821 0.982 -7.383 1.00 96.69 87 ARG A N 1
ATOM 701 C CA . ARG A 1 87 ? 12.915 0.876 -5.917 1.00 96.69 87 ARG A CA 1
ATOM 702 C C . ARG A 1 87 ? 12.147 1.978 -5.192 1.00 96.69 87 ARG A C 1
ATOM 704 O O . ARG A 1 87 ? 11.600 1.726 -4.119 1.00 96.69 87 ARG A O 1
ATOM 711 N N . MET A 1 88 ? 12.069 3.188 -5.753 1.00 97.00 88 MET A N 1
ATOM 712 C CA . MET A 1 88 ? 11.213 4.242 -5.192 1.00 97.00 88 MET A CA 1
ATOM 713 C C . MET A 1 88 ? 9.736 3.831 -5.222 1.00 97.00 88 MET A C 1
ATOM 715 O O . MET A 1 88 ? 9.047 3.971 -4.210 1.00 97.00 88 MET A O 1
ATOM 719 N N . TRP A 1 89 ? 9.266 3.274 -6.343 1.00 97.62 89 TRP A N 1
ATOM 720 C CA . TRP A 1 89 ? 7.902 2.746 -6.459 1.00 97.62 89 TRP A CA 1
ATOM 721 C C . TRP A 1 89 ? 7.643 1.606 -5.481 1.00 97.62 89 TRP A C 1
ATOM 723 O O . TRP A 1 89 ? 6.619 1.599 -4.801 1.00 97.62 89 TRP A O 1
ATOM 733 N N . GLU A 1 90 ? 8.583 0.670 -5.370 1.00 97.69 90 GLU A N 1
ATOM 734 C CA . GLU A 1 90 ? 8.484 -0.461 -4.451 1.00 97.69 90 GLU A CA 1
ATOM 735 C C . GLU A 1 90 ? 8.390 0.003 -2.991 1.00 97.69 90 GLU A C 1
ATOM 737 O O . GLU A 1 90 ? 7.515 -0.439 -2.243 1.00 97.69 90 GLU A O 1
ATOM 742 N N . LYS A 1 91 ? 9.252 0.945 -2.584 1.00 97.50 91 LYS A N 1
ATOM 743 C CA . LYS A 1 91 ? 9.239 1.524 -1.237 1.00 97.50 91 LYS A CA 1
ATOM 744 C C . LYS A 1 91 ? 7.894 2.179 -0.928 1.00 97.50 91 LYS A C 1
ATOM 746 O O . LYS A 1 91 ? 7.364 1.979 0.167 1.00 97.50 91 LYS A O 1
ATOM 751 N N . GLU A 1 92 ? 7.335 2.932 -1.873 1.00 97.50 92 GLU A N 1
ATOM 752 C CA . GLU A 1 92 ? 6.043 3.590 -1.681 1.00 97.50 92 GLU A CA 1
ATOM 753 C C . GLU A 1 92 ? 4.887 2.589 -1.622 1.00 97.50 92 GLU A C 1
ATOM 755 O O . GLU A 1 92 ? 4.047 2.680 -0.725 1.00 97.50 92 GLU A O 1
ATOM 760 N N . ALA A 1 93 ? 4.876 1.595 -2.512 1.00 97.25 93 ALA A N 1
ATOM 761 C CA . ALA A 1 93 ? 3.879 0.531 -2.522 1.00 97.25 93 ALA A CA 1
ATOM 762 C C . ALA A 1 93 ? 3.883 -0.257 -1.202 1.00 97.25 93 ALA A C 1
ATOM 764 O O . ALA A 1 93 ? 2.846 -0.389 -0.551 1.00 97.25 93 ALA A O 1
ATOM 765 N N . ARG A 1 94 ? 5.058 -0.692 -0.722 1.00 97.12 94 ARG A N 1
ATOM 766 C CA . ARG A 1 94 ? 5.184 -1.361 0.587 1.00 97.12 94 ARG A CA 1
ATOM 767 C C . ARG A 1 94 ? 4.771 -0.441 1.739 1.00 97.12 94 ARG A C 1
ATOM 769 O O . ARG A 1 94 ? 4.154 -0.896 2.701 1.00 97.12 94 ARG A O 1
ATOM 776 N N . GLY A 1 95 ? 5.087 0.851 1.651 1.00 96.69 95 GLY A N 1
ATOM 777 C CA . GLY A 1 95 ? 4.664 1.854 2.627 1.00 96.69 95 GLY A CA 1
ATOM 778 C C . GLY A 1 95 ? 3.143 2.032 2.696 1.00 96.69 95 GLY A C 1
ATOM 779 O O . GLY A 1 95 ? 2.612 2.258 3.782 1.00 96.69 95 GLY A O 1
ATOM 780 N N . ARG A 1 96 ? 2.434 1.911 1.568 1.00 94.69 96 ARG A N 1
ATOM 781 C CA . ARG A 1 96 ? 0.962 1.948 1.511 1.00 94.69 96 ARG A CA 1
ATOM 782 C C . ARG A 1 96 ? 0.339 0.733 2.175 1.00 94.69 96 ARG A C 1
ATOM 784 O O . ARG A 1 96 ? -0.473 0.916 3.074 1.00 94.69 96 ARG A O 1
ATOM 791 N N . VAL A 1 97 ? 0.815 -0.465 1.837 1.00 94.12 97 VAL A N 1
ATOM 792 C CA . VAL A 1 97 ? 0.346 -1.719 2.452 1.00 94.12 97 VAL A CA 1
ATOM 793 C C . VAL A 1 97 ? 0.464 -1.658 3.977 1.00 94.12 97 VAL A C 1
ATOM 795 O O . VAL A 1 97 ? -0.485 -1.969 4.688 1.00 94.12 97 VAL A O 1
ATOM 798 N N . LYS A 1 98 ? 1.599 -1.172 4.500 1.00 94.25 98 LYS A N 1
ATOM 799 C CA . LYS A 1 98 ? 1.791 -1.009 5.951 1.00 94.25 98 LYS A CA 1
ATOM 800 C C . LYS A 1 98 ? 0.811 -0.015 6.579 1.00 94.25 98 LYS A C 1
ATOM 802 O O . LYS A 1 98 ? 0.313 -0.265 7.671 1.00 94.25 98 LYS A O 1
ATOM 807 N N . ARG A 1 99 ? 0.537 1.113 5.914 1.00 93.69 99 ARG A N 1
ATOM 808 C CA . ARG A 1 99 ? -0.419 2.120 6.407 1.00 93.69 99 ARG A CA 1
ATOM 809 C C . ARG A 1 99 ? -1.848 1.587 6.412 1.00 93.69 99 ARG A C 1
ATOM 811 O O . ARG A 1 99 ? -2.556 1.790 7.391 1.00 93.69 99 ARG A O 1
ATOM 818 N N . GLU A 1 100 ? -2.252 0.892 5.356 1.00 93.06 100 GLU A N 1
ATOM 819 C CA . GLU A 1 100 ? -3.570 0.255 5.268 1.00 93.06 100 GLU A CA 1
ATOM 820 C C . GLU A 1 100 ? -3.743 -0.816 6.345 1.00 93.06 100 GLU A C 1
ATOM 822 O O . GLU A 1 100 ? -4.754 -0.825 7.046 1.00 93.06 100 GLU A O 1
ATOM 827 N N . GLN A 1 101 ? -2.725 -1.652 6.555 1.00 93.00 101 GLN A N 1
ATOM 828 C CA . GLN A 1 101 ? -2.742 -2.652 7.616 1.00 93.00 101 GLN A CA 1
ATOM 829 C C . GLN A 1 101 ? -2.852 -2.009 9.007 1.00 93.00 101 GLN A C 1
ATOM 831 O O . GLN A 1 101 ? -3.682 -2.431 9.809 1.00 93.00 101 GLN A O 1
ATOM 836 N N . ALA A 1 102 ? -2.090 -0.947 9.281 1.00 92.94 102 ALA A N 1
ATOM 837 C CA . ALA A 1 102 ? -2.171 -0.229 10.553 1.00 92.94 102 ALA A CA 1
ATOM 838 C C . ALA A 1 102 ? -3.557 0.401 10.792 1.00 92.94 102 ALA A C 1
ATOM 840 O O . ALA A 1 102 ? -4.052 0.416 11.921 1.00 92.94 102 ALA A O 1
ATOM 841 N N . LEU A 1 103 ? -4.208 0.910 9.740 1.00 93.62 103 LEU A N 1
ATOM 842 C CA . LEU A 1 103 ? -5.575 1.430 9.830 1.00 93.62 103 LEU A CA 1
ATOM 843 C C . LEU A 1 103 ? -6.579 0.320 10.148 1.00 93.62 103 LEU A C 1
ATOM 845 O O . LEU A 1 103 ? -7.424 0.507 11.024 1.00 93.62 103 LEU A O 1
ATOM 849 N N . LEU A 1 104 ? -6.448 -0.836 9.495 1.00 93.81 104 LEU A N 1
ATOM 850 C CA . LEU A 1 104 ? -7.299 -1.995 9.749 1.00 93.81 104 LEU A CA 1
ATOM 851 C C . LEU A 1 104 ? -7.132 -2.511 11.184 1.00 93.81 104 LEU A C 1
ATOM 853 O O . LEU A 1 104 ? -8.120 -2.775 11.864 1.00 93.81 104 LEU A O 1
ATOM 857 N N . GLU A 1 105 ? -5.899 -2.610 11.678 1.00 94.19 105 GLU A N 1
ATOM 858 C CA . GLU A 1 105 ? -5.617 -3.011 13.060 1.00 94.19 105 GLU A CA 1
ATOM 859 C C . GLU A 1 105 ? -6.227 -2.023 14.064 1.00 94.19 105 GLU A C 1
ATOM 861 O O . GLU A 1 105 ? -6.863 -2.433 15.039 1.00 94.19 105 GLU A O 1
ATOM 866 N N . LYS A 1 106 ? -6.117 -0.715 13.802 1.00 93.19 106 LYS A N 1
ATOM 867 C CA . LYS A 1 106 ? -6.739 0.327 14.630 1.00 93.19 106 LYS A CA 1
ATOM 868 C C . LYS A 1 106 ? -8.266 0.225 14.628 1.00 93.19 106 LYS A C 1
ATOM 870 O O . LYS A 1 106 ? -8.903 0.405 15.668 1.00 93.19 106 LYS A O 1
ATOM 875 N N . GLU A 1 107 ? -8.867 -0.074 13.482 1.00 93.56 107 GLU A N 1
ATOM 876 C CA . GLU A 1 107 ? -10.309 -0.288 13.364 1.00 93.56 107 GLU A CA 1
ATOM 877 C C . GLU A 1 107 ? -10.760 -1.552 14.111 1.00 93.56 107 GLU A C 1
ATOM 879 O O . GLU A 1 107 ? -11.734 -1.515 14.866 1.00 93.56 107 GLU A O 1
ATOM 884 N N . GLN A 1 108 ? -10.012 -2.650 13.995 1.00 93.88 108 GLN A N 1
ATOM 885 C CA . GLN A 1 108 ? -10.267 -3.878 14.747 1.00 93.88 108 GLN A CA 1
ATOM 886 C C . GLN A 1 108 ? -10.179 -3.645 16.259 1.00 93.88 108 GLN A C 1
ATOM 888 O O . GLN A 1 108 ? -11.072 -4.068 16.996 1.00 93.88 108 GLN A O 1
ATOM 893 N N . GLN A 1 109 ? -9.165 -2.914 16.728 1.00 92.38 109 GLN A N 1
ATOM 894 C CA . GLN A 1 109 ? -9.037 -2.540 18.139 1.00 92.38 109 GLN A CA 1
ATOM 895 C C . GLN A 1 109 ? -10.227 -1.703 18.617 1.00 92.38 109 GLN A C 1
ATOM 897 O O . GLN A 1 109 ? -10.781 -1.969 19.686 1.00 92.38 109 GLN A O 1
ATOM 902 N N . LYS A 1 110 ? -10.675 -0.733 17.810 1.00 93.44 110 LYS A N 1
ATOM 903 C CA . LYS A 1 110 ? -11.867 0.067 18.114 1.00 93.44 110 LYS A CA 1
ATOM 904 C C . LYS A 1 110 ? -13.114 -0.813 18.228 1.00 93.44 110 LYS A C 1
ATOM 906 O O . LYS A 1 110 ? -13.888 -0.642 19.167 1.00 93.44 110 LYS A O 1
ATOM 911 N N . ASN A 1 111 ? -13.284 -1.781 17.332 1.00 93.81 111 ASN A N 1
ATOM 912 C CA . ASN A 1 111 ? -14.419 -2.703 17.358 1.00 93.81 111 ASN A CA 1
ATOM 913 C C . ASN A 1 111 ? -14.415 -3.600 18.604 1.00 93.81 111 ASN A C 1
ATOM 915 O O . ASN A 1 111 ? -15.463 -3.803 19.218 1.00 93.81 111 ASN A O 1
ATOM 919 N N . VAL A 1 112 ? -13.249 -4.104 19.016 1.00 94.88 112 VAL A N 1
ATOM 920 C CA . VAL A 1 112 ? -13.110 -4.875 20.264 1.00 94.88 112 VAL A CA 1
ATOM 921 C C . VAL A 1 112 ? -13.458 -4.010 21.476 1.00 94.88 112 VAL A C 1
ATOM 923 O O . VAL A 1 112 ? -14.211 -4.446 22.346 1.00 94.88 112 VAL A O 1
ATOM 926 N N . TYR A 1 113 ? -12.967 -2.771 21.513 1.00 94.44 113 TYR A N 1
ATOM 927 C CA . TYR A 1 113 ? -13.257 -1.834 22.595 1.00 94.44 113 TYR A CA 1
ATOM 928 C C . TYR A 1 113 ? -14.756 -1.514 22.709 1.00 94.44 113 TYR A C 1
ATOM 930 O O . TYR A 1 113 ? -15.315 -1.565 23.803 1.00 94.44 113 TYR A O 1
ATOM 938 N N . VAL A 1 114 ? -15.429 -1.249 21.585 1.00 94.88 114 VAL A N 1
ATOM 939 C CA . VAL A 1 114 ?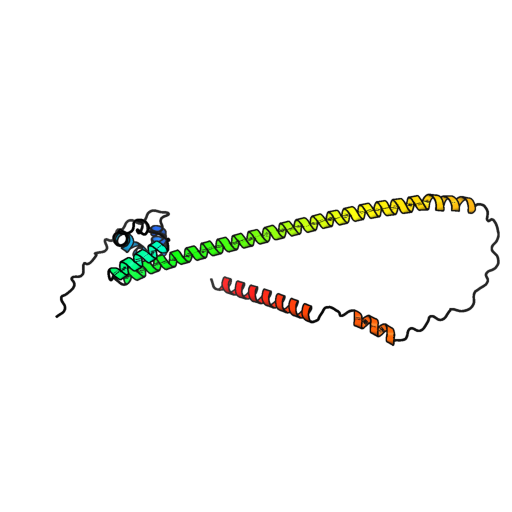 -16.880 -0.996 21.559 1.00 94.88 114 VAL A CA 1
ATOM 940 C C . VAL A 1 114 ? -17.657 -2.202 22.089 1.00 94.88 114 VAL A C 1
ATOM 942 O O . VAL A 1 114 ? -18.495 -2.038 22.973 1.00 94.88 114 VAL A O 1
ATOM 945 N N . LYS A 1 115 ? -17.323 -3.420 21.645 1.00 94.12 115 LYS A N 1
ATOM 946 C CA . LYS A 1 115 ? -17.962 -4.646 22.152 1.00 94.12 115 LYS A CA 1
ATOM 947 C C . LYS A 1 115 ? -17.762 -4.830 23.658 1.00 94.12 115 LYS A C 1
ATOM 949 O O . LYS A 1 115 ? -18.696 -5.206 24.361 1.00 94.12 115 LYS A O 1
ATOM 954 N N . ALA A 1 116 ? -16.570 -4.538 24.179 1.00 93.94 116 ALA A N 1
ATOM 955 C CA . ALA A 1 116 ? -16.309 -4.612 25.616 1.00 93.94 116 ALA A CA 1
ATOM 956 C C . ALA A 1 116 ? -17.163 -3.607 26.413 1.00 93.94 116 ALA A C 1
ATOM 958 O O . ALA A 1 116 ? -17.667 -3.935 27.488 1.00 93.94 116 ALA A O 1
ATOM 959 N N . LEU A 1 117 ? -17.372 -2.398 25.878 1.00 94.75 117 LEU A N 1
ATOM 960 C CA . LEU A 1 117 ? -18.267 -1.412 26.486 1.00 94.75 117 LEU A CA 1
ATOM 961 C C . LEU A 1 117 ? -19.731 -1.866 26.475 1.00 94.75 117 LEU A C 1
ATOM 963 O O . LEU A 1 117 ? -20.433 -1.657 27.464 1.00 94.75 117 LEU A O 1
ATOM 967 N N . GLU A 1 118 ? -20.192 -2.497 25.395 1.00 95.06 118 GLU A N 1
ATOM 968 C CA . GLU A 1 118 ? -21.549 -3.051 25.304 1.00 95.06 118 GLU A CA 1
ATOM 969 C C . GLU A 1 118 ? -21.781 -4.162 26.332 1.00 95.06 118 GLU A C 1
ATOM 971 O O . GLU A 1 118 ? -22.795 -4.143 27.032 1.00 95.06 118 GLU A O 1
ATOM 976 N N . ILE A 1 119 ? -20.816 -5.076 26.483 1.00 94.31 119 ILE A N 1
ATOM 977 C CA . ILE A 1 119 ? -20.857 -6.135 27.502 1.00 94.31 119 ILE A CA 1
ATOM 978 C C . ILE A 1 119 ? -20.937 -5.516 28.896 1.00 94.31 119 ILE A C 1
ATOM 980 O O . ILE A 1 119 ? -21.853 -5.826 29.654 1.00 94.31 119 ILE A O 1
ATOM 984 N N . ARG A 1 120 ? -20.049 -4.568 29.211 1.00 92.44 120 ARG A N 1
ATOM 985 C CA . ARG A 1 120 ? -20.035 -3.908 30.522 1.00 92.44 120 ARG A CA 1
ATOM 986 C C . ARG A 1 120 ? -21.339 -3.164 30.810 1.00 92.44 120 ARG A C 1
ATOM 988 O O . ARG A 1 120 ? -21.822 -3.163 31.939 1.00 92.44 120 ARG A O 1
ATOM 995 N N . LYS A 1 121 ? -21.933 -2.522 29.800 1.00 95.19 121 LYS A N 1
ATOM 996 C CA . LYS A 1 121 ? -23.235 -1.855 29.934 1.00 95.19 121 LYS A CA 1
ATOM 997 C C . LYS A 1 121 ? -24.347 -2.862 30.234 1.00 95.19 121 LYS A C 1
ATOM 999 O O . LYS A 1 121 ? -25.211 -2.567 31.057 1.00 95.19 121 LYS A O 1
ATOM 1004 N N . LYS A 1 122 ? -24.314 -4.032 29.592 1.00 95.38 122 LYS A N 1
ATOM 1005 C CA . LYS A 1 122 ? -25.255 -5.120 29.860 1.00 95.38 122 LYS A CA 1
ATOM 1006 C C . LYS A 1 122 ? -25.104 -5.647 31.289 1.00 95.38 122 LYS A C 1
ATOM 1008 O O . LYS A 1 122 ? -26.092 -5.673 32.005 1.00 95.38 122 LYS A O 1
ATOM 1013 N N . GLU A 1 123 ? -23.882 -5.930 31.737 1.00 94.06 123 GLU A N 1
ATOM 1014 C CA . GLU A 1 123 ? -23.606 -6.376 33.114 1.00 94.06 123 GLU A CA 1
ATOM 1015 C C . GLU A 1 123 ? -24.112 -5.375 34.164 1.00 94.06 123 GLU A C 1
ATOM 1017 O O . GLU A 1 123 ? -24.729 -5.761 35.154 1.00 94.06 123 GLU A O 1
ATOM 1022 N N . ILE A 1 124 ? -23.902 -4.073 33.937 1.00 93.56 124 ILE A N 1
ATOM 1023 C CA . ILE A 1 124 ? -24.415 -3.020 34.826 1.00 93.56 124 ILE A CA 1
ATOM 1024 C C . ILE A 1 124 ? -25.948 -3.027 34.870 1.00 93.56 124 ILE A C 1
ATOM 1026 O O . ILE A 1 124 ? -26.528 -2.823 35.936 1.00 93.56 124 ILE A O 1
ATOM 1030 N N . ASN A 1 125 ? -26.612 -3.227 33.732 1.00 94.62 125 ASN A N 1
ATOM 1031 C CA . ASN A 1 125 ? -28.070 -3.309 33.691 1.00 94.62 125 ASN A CA 1
ATOM 1032 C C . ASN A 1 125 ? -28.584 -4.567 34.405 1.00 94.62 125 ASN A C 1
ATOM 1034 O O . ASN A 1 125 ? -29.488 -4.451 35.228 1.00 94.62 125 ASN A O 1
ATOM 1038 N N . ASP A 1 126 ? -27.964 -5.723 34.166 1.00 94.00 126 ASP A N 1
ATOM 1039 C CA . ASP A 1 126 ? -28.332 -6.990 34.804 1.00 94.00 126 ASP A CA 1
ATOM 1040 C C . ASP A 1 126 ? -28.197 -6.898 36.342 1.00 94.00 126 ASP A C 1
ATOM 1042 O O . ASP A 1 126 ? -29.072 -7.356 37.080 1.00 94.00 126 ASP A O 1
ATOM 1046 N N . LEU A 1 127 ? -27.148 -6.229 36.844 1.00 92.75 127 LEU A N 1
ATOM 1047 C CA . LEU A 1 127 ? -26.969 -5.960 38.278 1.00 92.75 127 LEU A CA 1
ATOM 1048 C C . LEU A 1 127 ? -28.063 -5.051 38.850 1.00 92.75 127 LEU A C 1
ATOM 1050 O O . LEU A 1 127 ? -28.587 -5.329 39.927 1.00 92.75 127 LEU A O 1
ATOM 1054 N N . LYS A 1 128 ? -28.452 -3.991 38.132 1.00 93.44 128 LYS A N 1
ATOM 1055 C CA . LYS A 1 128 ? -29.545 -3.104 38.567 1.00 93.44 128 LYS A CA 1
ATOM 1056 C C . LYS A 1 128 ? -30.879 -3.841 38.653 1.00 93.44 128 LYS A C 1
ATOM 1058 O O . LYS A 1 128 ? -31.634 -3.617 39.598 1.00 93.44 128 LYS A O 1
ATOM 1063 N N . GLU A 1 129 ? -31.164 -4.728 37.701 1.00 92.19 129 GLU A N 1
ATOM 1064 C CA . GLU A 1 129 ? -32.368 -5.563 37.741 1.00 92.19 129 GLU A CA 1
ATOM 1065 C C . GLU A 1 129 ? -32.360 -6.531 38.930 1.00 92.19 129 GLU A C 1
ATOM 1067 O O . GLU A 1 129 ? -33.396 -6.736 39.567 1.00 92.19 129 GLU A O 1
ATOM 1072 N N . LEU A 1 130 ? -31.203 -7.118 39.251 1.00 91.19 130 LEU A N 1
ATOM 1073 C CA . LEU A 1 130 ? -31.025 -7.963 40.434 1.00 91.19 130 LEU A CA 1
ATOM 1074 C C . LEU A 1 130 ? -31.269 -7.181 41.731 1.00 91.19 130 LEU A C 1
ATOM 1076 O O . LEU A 1 130 ? -32.066 -7.626 42.555 1.00 91.19 130 LEU A O 1
ATOM 1080 N N . GLU A 1 131 ? -30.670 -5.998 41.883 1.00 91.00 131 GLU A N 1
ATOM 1081 C CA . GLU A 1 131 ? -30.889 -5.124 43.046 1.00 91.00 131 GLU A CA 1
ATOM 1082 C C . GLU A 1 131 ? -32.355 -4.682 43.182 1.00 91.00 131 GLU A C 1
ATOM 1084 O O . GLU A 1 131 ? -32.877 -4.525 44.288 1.00 91.00 131 GLU A O 1
ATOM 1089 N N . GLU A 1 132 ? -33.048 -4.441 42.066 1.00 90.38 132 GLU A N 1
ATOM 1090 C CA . GLU A 1 132 ? -34.472 -4.108 42.084 1.00 90.38 132 GLU A CA 1
ATOM 1091 C C . GLU A 1 132 ? -35.330 -5.310 42.502 1.00 90.38 132 GLU A C 1
ATOM 1093 O O . GLU A 1 132 ? -36.243 -5.160 43.319 1.00 90.38 132 GLU A O 1
ATOM 1098 N N . LYS A 1 133 ? -35.029 -6.511 41.992 1.00 89.12 133 LYS A N 1
ATOM 1099 C CA . LYS A 1 133 ? -35.696 -7.756 42.407 1.00 89.12 133 LYS A CA 1
ATOM 1100 C C . LYS A 1 133 ? -35.473 -8.039 43.891 1.00 89.12 133 LYS A C 1
ATOM 1102 O O . LYS A 1 133 ? -36.434 -8.367 44.585 1.00 89.12 133 LYS A O 1
ATOM 1107 N N . GLU A 1 134 ? -34.252 -7.866 44.391 1.00 86.94 134 GLU A N 1
ATOM 1108 C CA . GLU A 1 134 ? -33.935 -8.042 45.809 1.00 86.94 134 GLU A CA 1
ATOM 1109 C C . GLU A 1 134 ? -34.683 -7.028 46.682 1.00 86.94 134 GLU A C 1
ATOM 1111 O O . GLU A 1 134 ? -35.311 -7.414 47.668 1.00 86.94 134 GLU A O 1
ATOM 1116 N N . ARG A 1 135 ? -34.715 -5.746 46.288 1.00 86.12 135 ARG A N 1
ATOM 1117 C CA . ARG A 1 135 ? -35.514 -4.726 46.988 1.00 86.12 135 ARG A CA 1
ATOM 1118 C C . ARG A 1 135 ? -36.995 -5.084 47.030 1.00 86.12 135 ARG A C 1
ATOM 1120 O O . ARG A 1 135 ? -37.606 -4.992 48.092 1.00 86.12 135 ARG A O 1
ATOM 1127 N N . LYS A 1 136 ? -37.573 -5.520 45.905 1.00 85.19 136 LYS A N 1
ATOM 1128 C CA . LYS A 1 136 ? -38.972 -5.975 45.854 1.00 85.19 136 LYS A CA 1
ATOM 1129 C C . LYS A 1 136 ? -39.202 -7.137 46.818 1.00 85.19 136 LYS A C 1
ATOM 1131 O O . LYS A 1 136 ? -40.144 -7.073 47.603 1.00 85.19 136 LYS A O 1
ATOM 1136 N N . LEU A 1 137 ? -38.312 -8.134 46.822 1.00 79.44 137 LEU A N 1
ATOM 1137 C CA . LEU A 1 137 ? -38.382 -9.290 47.719 1.00 79.44 137 LEU A CA 1
ATOM 1138 C C . LEU A 1 137 ? -38.291 -8.898 49.199 1.00 79.44 137 LEU A C 1
ATOM 1140 O O . LEU A 1 137 ? -39.121 -9.362 49.980 1.00 79.44 137 LEU A O 1
ATOM 1144 N N . GLN A 1 138 ? -37.352 -8.027 49.585 1.00 75.62 138 GLN A N 1
ATOM 1145 C CA . GLN A 1 138 ? -37.223 -7.539 50.965 1.00 75.62 138 GLN A CA 1
ATOM 1146 C C . GLN A 1 138 ? -38.484 -6.804 51.434 1.00 75.62 138 GLN A C 1
ATOM 1148 O O . GLN A 1 138 ? -38.958 -7.056 52.543 1.00 75.62 138 GLN A O 1
ATOM 1153 N N . VAL A 1 139 ? -39.063 -5.948 50.584 1.00 74.44 139 VAL A N 1
ATOM 1154 C CA . VAL A 1 139 ? -40.319 -5.247 50.892 1.00 74.44 139 VAL A CA 1
ATOM 1155 C C . VAL A 1 139 ? -41.453 -6.247 51.110 1.00 74.44 139 VAL A C 1
ATOM 1157 O O . VAL A 1 139 ? -42.147 -6.152 52.121 1.00 74.44 139 VAL A O 1
ATOM 1160 N N . THR A 1 140 ? -41.617 -7.240 50.228 1.00 69.69 140 THR A N 1
ATOM 1161 C CA . THR A 1 140 ? -42.619 -8.299 50.434 1.00 69.69 140 THR A CA 1
ATOM 1162 C C . THR A 1 140 ? -42.353 -9.112 51.693 1.00 69.69 140 THR A C 1
ATOM 1164 O O . THR A 1 140 ? -43.277 -9.296 52.470 1.00 69.69 140 THR A O 1
ATOM 1167 N N . GLY A 1 141 ? -41.115 -9.545 51.952 1.00 63.44 141 GLY A N 1
ATOM 1168 C CA . GLY A 1 141 ? -40.770 -10.336 53.136 1.00 63.44 141 GLY A CA 1
ATOM 1169 C C . GLY A 1 141 ? -41.060 -9.599 54.445 1.00 63.44 141 GLY A C 1
ATOM 1170 O O . GLY A 1 141 ? -41.633 -10.179 55.366 1.00 63.44 141 GLY A O 1
ATOM 1171 N N . GLN A 1 142 ? -40.753 -8.299 54.513 1.00 60.41 142 GLN A N 1
ATOM 1172 C CA . GLN A 1 142 ? -41.130 -7.454 55.651 1.00 60.41 142 GLN A CA 1
ATOM 1173 C C . GLN A 1 142 ? -42.650 -7.306 55.787 1.00 60.41 142 GLN A C 1
ATOM 1175 O O . GLN A 1 142 ? -43.169 -7.317 56.906 1.00 60.41 142 GLN A O 1
ATOM 1180 N N . TYR A 1 143 ? -43.371 -7.204 54.667 1.00 56.50 143 TYR A N 1
ATOM 1181 C CA . TYR A 1 143 ? -44.834 -7.187 54.656 1.00 56.50 143 TYR A CA 1
ATOM 1182 C C . TYR A 1 143 ? -45.424 -8.497 55.202 1.00 56.50 143 TYR A C 1
ATOM 1184 O O . TYR A 1 143 ? -46.330 -8.454 56.035 1.00 56.50 143 TYR A O 1
ATOM 1192 N N . THR A 1 144 ? -44.873 -9.651 54.812 1.00 61.38 144 THR A N 1
ATOM 1193 C CA . THR A 1 144 ? -45.311 -10.972 55.285 1.00 61.38 144 THR A CA 1
ATOM 1194 C C . THR A 1 144 ? -45.051 -11.148 56.780 1.00 61.38 144 THR A C 1
ATOM 1196 O O . THR A 1 144 ? -45.939 -11.574 57.518 1.00 61.38 144 THR A O 1
ATOM 1199 N N . VAL A 1 145 ? -43.859 -10.766 57.257 1.00 59.59 145 VAL A N 1
ATOM 1200 C CA . VAL A 1 145 ? -43.506 -10.841 58.685 1.00 59.59 145 VAL A CA 1
ATOM 1201 C C . VAL A 1 145 ? -44.427 -9.941 59.509 1.00 59.59 145 VAL A C 1
ATOM 1203 O O . VAL A 1 145 ? -44.975 -10.392 60.515 1.00 59.59 145 VAL A O 1
ATOM 1206 N N . ARG A 1 146 ? -44.695 -8.709 59.052 1.00 55.75 146 ARG A N 1
ATOM 1207 C CA . ARG A 1 146 ? -45.679 -7.826 59.699 1.00 55.75 146 ARG A CA 1
ATOM 1208 C C . ARG A 1 146 ? -47.065 -8.466 59.758 1.00 55.75 146 ARG A C 1
ATOM 1210 O O . ARG A 1 146 ? -47.645 -8.504 60.837 1.00 55.75 146 ARG A O 1
ATOM 1217 N N . GLN A 1 147 ? -47.580 -9.013 58.656 1.00 58.09 147 GLN A N 1
ATOM 1218 C CA . GLN A 1 147 ? -48.894 -9.668 58.648 1.00 58.09 147 GLN A CA 1
ATOM 1219 C C . GLN A 1 147 ? -48.964 -10.892 59.572 1.00 58.09 147 GLN A C 1
ATOM 1221 O O . GLN A 1 147 ? -49.990 -11.094 60.212 1.00 58.09 147 GLN A O 1
ATOM 1226 N N . SER A 1 148 ? -47.884 -11.669 59.712 1.00 58.78 148 SER A N 1
ATOM 1227 C CA . SER A 1 148 ? -47.840 -12.798 60.658 1.00 58.78 148 SER A CA 1
ATOM 1228 C C . SER A 1 148 ? -47.750 -12.381 62.131 1.00 58.78 148 SER A C 1
ATOM 1230 O O . SER A 1 148 ? -48.189 -13.125 63.005 1.00 58.78 148 SER A O 1
ATOM 1232 N N . LEU A 1 149 ? -47.215 -11.188 62.417 1.00 55.62 149 LEU A N 1
ATOM 1233 C CA . LEU A 1 149 ? -47.098 -10.647 63.776 1.00 55.62 149 LEU A CA 1
ATOM 1234 C C . LEU A 1 149 ? -48.373 -9.927 64.240 1.00 55.62 149 LEU A C 1
ATOM 1236 O O . LEU A 1 149 ? -48.618 -9.855 65.442 1.00 55.62 149 LEU A O 1
ATOM 1240 N N . TYR A 1 150 ? -49.209 -9.442 63.316 1.00 56.38 150 TYR A N 1
ATOM 1241 C CA . TYR A 1 150 ? -50.477 -8.767 63.632 1.00 56.38 150 TYR A CA 1
ATOM 1242 C C . TYR A 1 150 ? -51.436 -9.608 64.509 1.00 56.38 150 TYR A C 1
ATOM 1244 O O . TYR A 1 150 ? -51.957 -9.076 65.488 1.00 56.38 150 TYR A O 1
ATOM 1252 N N . PRO A 1 151 ? -51.645 -10.918 64.257 1.00 58.34 151 PRO A N 1
ATOM 1253 C CA . PRO A 1 151 ? -52.454 -11.775 65.128 1.00 58.34 151 PRO A CA 1
ATOM 1254 C C . PRO A 1 151 ? -51.832 -12.029 66.508 1.00 58.34 151 PRO A C 1
ATOM 1256 O O . PRO A 1 151 ? -52.560 -12.275 67.465 1.00 58.34 151 PRO A O 1
ATOM 1259 N N . ILE A 1 152 ? -50.498 -11.999 66.616 1.00 58.03 152 ILE A N 1
ATOM 1260 C CA . ILE A 1 152 ? -49.770 -12.256 67.869 1.00 58.03 152 ILE A CA 1
ATOM 1261 C C . ILE A 1 152 ? -49.833 -11.018 68.774 1.00 58.03 152 ILE A C 1
ATOM 1263 O O . ILE A 1 152 ? -50.129 -11.142 69.958 1.00 58.03 152 ILE A O 1
ATOM 1267 N N . LEU A 1 153 ? -49.649 -9.825 68.203 1.00 52.38 153 LEU A N 1
ATOM 1268 C CA . LEU A 1 153 ? -49.764 -8.550 68.920 1.00 52.38 153 LEU A CA 1
ATOM 1269 C C . LEU A 1 153 ? -51.203 -8.238 69.357 1.00 52.38 153 LEU A C 1
ATOM 1271 O O . LEU A 1 153 ? -51.404 -7.693 70.440 1.00 52.38 153 LEU A O 1
ATOM 1275 N N . ASN A 1 154 ? -52.211 -8.631 68.571 1.00 55.62 154 ASN A N 1
ATOM 1276 C CA . ASN A 1 154 ? -53.609 -8.449 68.973 1.00 55.62 154 ASN A CA 1
ATOM 1277 C C . ASN A 1 154 ? -54.050 -9.421 70.076 1.00 55.62 154 ASN A C 1
ATOM 1279 O O . ASN A 1 154 ? -54.905 -9.059 70.872 1.00 55.62 154 ASN A O 1
ATOM 1283 N N . LYS A 1 155 ? -53.449 -10.614 70.183 1.00 53.59 155 LYS A N 1
ATOM 1284 C CA . LYS A 1 155 ? -53.734 -11.534 71.298 1.00 53.59 155 LYS A CA 1
ATOM 1285 C C . LYS A 1 155 ? -53.105 -11.089 72.620 1.00 53.59 155 LYS A C 1
ATOM 1287 O O . LYS A 1 155 ? -53.668 -11.369 73.666 1.00 53.59 155 LYS A O 1
ATOM 1292 N N . SER A 1 156 ? -51.978 -10.370 72.594 1.00 52.03 156 SER A N 1
ATOM 1293 C CA . SER A 1 156 ? -51.348 -9.870 73.827 1.00 52.03 156 SER A CA 1
ATOM 1294 C C . SER A 1 156 ? -52.017 -8.627 74.415 1.00 52.03 156 SER A C 1
ATOM 1296 O O . SER A 1 156 ? -51.708 -8.257 75.544 1.00 52.03 156 SER A O 1
ATOM 1298 N N . HIS A 1 157 ? -52.895 -7.952 73.665 1.00 48.94 157 HIS A N 1
ATOM 1299 C CA . HIS A 1 157 ? -53.570 -6.758 74.173 1.00 48.94 157 HIS A CA 1
ATOM 1300 C C . HIS A 1 157 ? -54.791 -7.076 75.046 1.00 48.94 157 HIS A C 1
ATOM 1302 O O . HIS A 1 157 ? -55.087 -6.289 75.944 1.00 48.94 157 HIS A O 1
ATOM 1308 N N . ASP A 1 158 ? -55.420 -8.239 74.858 1.00 50.78 158 ASP A N 1
ATOM 1309 C CA . ASP A 1 158 ? -56.535 -8.690 75.701 1.00 50.78 158 ASP A CA 1
ATOM 1310 C C . ASP A 1 158 ? -56.061 -9.214 77.074 1.00 50.78 158 ASP A C 1
ATOM 1312 O O . ASP A 1 158 ? -56.763 -9.050 78.071 1.00 50.78 158 ASP A O 1
ATOM 1316 N N . ASP A 1 159 ? -54.834 -9.742 77.173 1.00 49.91 159 ASP A N 1
ATOM 1317 C CA . ASP A 1 159 ? -54.268 -10.259 78.434 1.00 49.91 159 ASP A CA 1
ATOM 1318 C C . ASP A 1 159 ? -53.673 -9.168 79.353 1.00 49.91 159 ASP A C 1
ATOM 1320 O O . ASP A 1 159 ? -53.385 -9.422 80.525 1.00 49.91 159 ASP A O 1
ATOM 1324 N N . LEU A 1 160 ? -53.498 -7.932 78.865 1.00 46.75 160 LEU A N 1
ATOM 1325 C CA . LEU A 1 160 ? -52.915 -6.820 79.636 1.00 46.75 160 LEU A CA 1
ATOM 1326 C C . LEU A 1 160 ? -53.938 -5.983 80.425 1.00 46.75 160 LEU A C 1
ATOM 1328 O O . LEU A 1 160 ? -53.541 -5.066 81.142 1.00 46.75 160 LEU A O 1
ATOM 1332 N N . LEU A 1 161 ? -55.234 -6.302 80.353 1.00 50.66 161 LEU A N 1
ATOM 1333 C CA . LEU A 1 161 ? -56.282 -5.613 81.123 1.00 50.66 161 LEU A CA 1
ATOM 1334 C C . LEU A 1 161 ? -56.617 -6.281 82.474 1.00 50.66 161 LEU A C 1
ATOM 1336 O O . LEU A 1 161 ? -57.571 -5.869 83.128 1.00 50.66 161 LEU A O 1
ATOM 1340 N N . LEU A 1 162 ? -55.845 -7.283 82.924 1.00 52.59 162 LEU A N 1
ATOM 1341 C CA . LEU A 1 162 ? -56.191 -8.103 84.102 1.00 52.59 162 LEU A CA 1
ATOM 1342 C C . LEU A 1 162 ? -55.135 -8.201 85.222 1.00 52.59 162 LEU A C 1
ATOM 1344 O O . LEU A 1 162 ? -55.249 -9.069 86.086 1.00 52.59 162 LEU A O 1
ATOM 1348 N N . LEU A 1 163 ? -54.131 -7.320 85.282 1.00 47.53 163 LEU A N 1
ATOM 1349 C CA . LEU A 1 163 ? -53.098 -7.380 86.331 1.00 47.53 163 LEU A CA 1
ATOM 1350 C C . LEU A 1 163 ? -52.997 -6.093 87.156 1.00 47.53 163 LEU A C 1
ATOM 1352 O O . LEU A 1 163 ? -52.003 -5.377 87.119 1.00 47.53 163 LEU A O 1
ATOM 1356 N N . ASP A 1 164 ? -54.021 -5.865 87.977 1.00 47.88 164 ASP A N 1
ATOM 1357 C CA . ASP A 1 164 ? -53.965 -4.977 89.141 1.00 47.88 164 ASP A CA 1
ATOM 1358 C C . ASP A 1 164 ? -53.484 -5.783 90.367 1.00 47.88 164 ASP A C 1
ATOM 1360 O O . ASP A 1 164 ? -54.248 -6.146 91.265 1.00 47.88 164 ASP A O 1
ATOM 1364 N N . ARG A 1 165 ? -52.206 -6.192 90.358 1.00 53.97 165 ARG A N 1
ATOM 1365 C CA . ARG A 1 165 ? -51.590 -6.918 91.482 1.00 53.97 165 ARG A CA 1
ATOM 1366 C C . ARG A 1 165 ? -50.241 -6.288 91.842 1.00 53.97 165 ARG A C 1
ATOM 1368 O O . ARG A 1 165 ? -49.390 -6.161 90.962 1.00 53.97 165 ARG A O 1
ATOM 1375 N N . PRO A 1 166 ? -50.020 -5.897 93.111 1.00 51.62 166 PRO A N 1
ATOM 1376 C CA . PRO A 1 166 ? -48.792 -5.221 93.512 1.00 51.62 166 PRO A CA 1
ATOM 1377 C C . PRO A 1 166 ? -47.580 -6.161 93.401 1.00 51.62 166 PRO A C 1
ATOM 1379 O O . PRO A 1 166 ? -47.712 -7.366 93.651 1.00 51.62 166 PRO A O 1
ATOM 1382 N N . PRO A 1 167 ? -46.397 -5.633 93.036 1.00 55.94 167 PRO A N 1
ATOM 1383 C CA . PRO A 1 167 ? -45.205 -6.446 92.841 1.00 55.94 167 PRO A CA 1
ATOM 1384 C C . PRO A 1 167 ? -44.682 -6.988 94.184 1.00 55.94 167 PRO A C 1
ATOM 1386 O O . PRO A 1 167 ? -44.689 -6.263 95.184 1.00 55.94 167 PRO A O 1
ATOM 1389 N N . PRO A 1 168 ? -44.200 -8.245 94.237 1.00 55.12 168 PRO A N 1
ATOM 1390 C CA . PRO A 1 168 ? -43.497 -8.760 95.405 1.00 55.12 168 PRO A CA 1
ATOM 1391 C C . PRO A 1 168 ? -42.110 -8.102 95.541 1.00 55.12 168 PRO A C 1
ATOM 1393 O O . PRO A 1 168 ? -41.565 -7.585 94.561 1.00 55.12 168 PRO A O 1
ATOM 1396 N N . PRO A 1 169 ? -41.522 -8.105 96.751 1.00 51.25 169 PRO A N 1
ATOM 1397 C CA . PRO A 1 169 ? -40.280 -7.396 97.025 1.00 51.25 169 PRO A CA 1
ATOM 1398 C C . PRO A 1 169 ? -39.095 -8.008 96.269 1.00 51.25 169 PRO A C 1
ATOM 1400 O O . PRO A 1 169 ? -38.948 -9.227 96.168 1.00 51.25 169 PRO A O 1
ATOM 1403 N N . TYR A 1 170 ? -38.244 -7.118 95.758 1.00 51.53 170 TYR A N 1
ATOM 1404 C CA . TYR A 1 170 ? -37.005 -7.417 95.048 1.00 51.53 170 TYR A CA 1
ATOM 1405 C C . TYR A 1 170 ? -36.093 -8.346 95.858 1.00 51.53 170 TYR A C 1
ATOM 1407 O O . TYR A 1 170 ? -35.621 -7.986 96.936 1.00 51.53 170 TYR A O 1
ATOM 1415 N N . VAL A 1 171 ? -35.775 -9.508 95.285 1.00 48.44 171 VAL A N 1
ATOM 1416 C CA . VAL A 1 171 ? -34.636 -10.327 95.707 1.00 48.44 171 VAL A CA 1
ATOM 1417 C C . VAL A 1 171 ? -33.471 -9.990 94.784 1.00 48.44 171 VAL A C 1
ATOM 1419 O O . VAL A 1 171 ? -33.533 -10.211 93.576 1.00 48.44 171 VAL A O 1
ATOM 1422 N N . VAL A 1 172 ? -32.424 -9.413 95.365 1.00 58.94 172 VAL A N 1
ATOM 1423 C CA . VAL A 1 172 ? -31.146 -9.112 94.713 1.00 58.94 172 VAL A CA 1
ATOM 1424 C C . VAL A 1 172 ? -30.402 -10.430 94.456 1.00 58.94 172 VAL A C 1
ATOM 1426 O O . VAL A 1 172 ? -30.122 -11.142 95.422 1.00 58.94 172 VAL A O 1
ATOM 1429 N N . PRO A 1 173 ? -30.042 -10.781 93.208 1.00 49.47 173 PRO A N 1
ATOM 1430 C CA . PRO A 1 173 ? -29.136 -11.892 92.958 1.00 49.47 173 PRO A CA 1
ATOM 1431 C C . PRO A 1 173 ? -27.694 -11.454 93.224 1.00 49.47 173 PRO A C 1
ATOM 1433 O O . PRO A 1 173 ? -27.174 -10.527 92.601 1.00 49.47 173 PRO A O 1
ATOM 1436 N N . SER A 1 174 ? -27.055 -12.139 94.164 1.00 48.91 174 SER A N 1
ATOM 1437 C CA . SER A 1 174 ? -25.625 -12.044 94.433 1.00 48.91 174 SER A CA 1
ATOM 1438 C C . SER A 1 174 ? -24.789 -12.661 93.304 1.00 48.91 174 SER A C 1
ATOM 1440 O O . SER A 1 174 ? -25.095 -13.747 92.823 1.00 48.91 174 SER A O 1
ATOM 1442 N N . ALA A 1 175 ? -23.667 -11.990 93.031 1.00 54.34 175 ALA A N 1
ATOM 1443 C CA . ALA A 1 175 ? -22.451 -12.430 92.338 1.00 54.34 175 ALA A CA 1
ATOM 1444 C C . ALA A 1 175 ? -22.467 -12.540 90.790 1.00 54.34 175 ALA A C 1
ATOM 1446 O O . ALA A 1 175 ? -23.312 -13.216 90.206 1.00 54.34 175 ALA A O 1
ATOM 1447 N N . PRO A 1 176 ? -21.481 -11.921 90.104 1.00 52.03 176 PRO A N 1
ATOM 1448 C CA . PRO A 1 176 ? -21.282 -12.081 88.669 1.00 52.03 176 PRO A CA 1
ATOM 1449 C C . PRO A 1 176 ? -20.637 -13.440 88.367 1.00 52.03 176 PRO A C 1
ATOM 1451 O O . PRO A 1 176 ? -19.618 -13.802 88.954 1.00 52.03 176 PRO A O 1
ATOM 1454 N N . HIS A 1 177 ? -21.212 -14.179 87.419 1.00 54.50 177 HIS A N 1
ATOM 1455 C CA . HIS A 1 177 ? -20.564 -15.348 86.835 1.00 54.50 177 HIS A CA 1
ATOM 1456 C C . HIS A 1 177 ? -19.267 -14.931 86.131 1.00 54.50 177 HIS A C 1
ATOM 1458 O O . HIS A 1 177 ? -19.273 -14.075 85.243 1.00 54.50 177 HIS A O 1
ATOM 1464 N N . GLU A 1 178 ? -18.155 -15.548 86.530 1.00 53.38 178 GLU A N 1
ATOM 1465 C CA . GLU A 1 178 ? -16.868 -15.422 85.854 1.00 53.38 178 GLU A CA 1
ATOM 1466 C C . GLU A 1 178 ? -16.976 -15.924 84.408 1.00 53.38 178 GLU A C 1
ATOM 1468 O O . GLU A 1 178 ? -17.380 -17.058 84.142 1.00 53.38 178 GLU A O 1
ATOM 1473 N N . LEU A 1 179 ? -16.602 -15.061 83.463 1.00 59.06 179 LEU A N 1
ATOM 1474 C CA . LEU A 1 179 ? -16.436 -15.421 82.060 1.00 59.06 179 LEU A CA 1
ATOM 1475 C C . LEU A 1 179 ? -15.239 -16.376 81.903 1.00 59.06 179 LEU A C 1
ATOM 1477 O O . LEU A 1 179 ? -14.200 -16.164 82.538 1.00 59.06 179 LEU A O 1
ATOM 1481 N N . PRO A 1 180 ? -15.326 -17.391 81.025 1.00 53.16 180 PRO A N 1
ATOM 1482 C CA . PRO A 1 180 ? -14.216 -18.300 80.783 1.00 53.16 180 PRO A CA 1
ATOM 1483 C C . PRO A 1 180 ? -13.021 -17.540 80.190 1.00 53.16 180 PRO A C 1
ATOM 1485 O O . PRO A 1 180 ? -13.124 -16.875 79.157 1.00 53.16 180 PRO A O 1
ATOM 1488 N N . LYS A 1 181 ? -11.862 -17.651 80.851 1.00 54.91 181 LYS A N 1
ATOM 1489 C CA . LYS A 1 181 ? -10.574 -17.157 80.350 1.00 54.91 181 LYS A CA 1
ATOM 1490 C C . LYS A 1 181 ? -10.177 -17.954 79.109 1.00 54.91 181 LYS A C 1
ATOM 1492 O O . LYS A 1 181 ? -9.652 -19.060 79.211 1.00 54.91 181 LYS A O 1
ATOM 1497 N N . VAL A 1 182 ? -10.403 -17.368 77.938 1.00 52.78 182 VAL A N 1
ATOM 1498 C CA . VAL A 1 182 ? -9.837 -17.845 76.674 1.00 52.78 182 VAL A CA 1
ATOM 1499 C C . VAL A 1 182 ? -8.323 -17.637 76.729 1.00 52.78 182 VAL A C 1
ATOM 1501 O O . VAL A 1 182 ? -7.846 -16.522 76.947 1.00 52.78 182 VAL A O 1
ATOM 1504 N N . SER A 1 183 ? -7.559 -18.720 76.586 1.00 57.88 183 SER A N 1
ATOM 1505 C CA . SER A 1 183 ? -6.096 -18.667 76.595 1.00 57.88 183 SER A CA 1
ATOM 1506 C C . SER A 1 183 ? -5.566 -17.945 75.348 1.00 57.88 183 SER A C 1
ATOM 1508 O O . SER A 1 183 ? -6.115 -18.085 74.252 1.00 57.88 183 SER A O 1
ATOM 1510 N N . SER A 1 184 ? -4.466 -17.198 75.490 1.00 56.94 184 SER A N 1
ATOM 1511 C CA . SER A 1 184 ? -3.849 -16.404 74.410 1.00 56.94 184 SER A CA 1
ATOM 1512 C C . SER A 1 184 ? -3.366 -17.228 73.203 1.00 56.94 184 SER A C 1
ATOM 1514 O O . SER A 1 184 ? -3.031 -16.665 72.164 1.00 56.94 184 SER A O 1
ATOM 1516 N N . SER A 1 185 ? -3.381 -18.559 73.307 1.00 56.47 185 SER A N 1
ATOM 1517 C CA . SER A 1 185 ? -3.044 -19.503 72.238 1.00 56.47 185 SER A CA 1
ATOM 1518 C C . SER A 1 185 ? -4.096 -19.542 71.114 1.00 56.47 185 SER A C 1
ATOM 1520 O O . SER A 1 185 ? -3.748 -19.658 69.938 1.00 56.47 185 SER A O 1
ATOM 1522 N N . GLU A 1 186 ? -5.387 -19.370 71.430 1.00 52.19 186 GLU A N 1
ATOM 1523 C CA . GLU A 1 186 ? -6.463 -19.472 70.425 1.00 52.19 186 GLU A CA 1
ATOM 1524 C C . GLU A 1 186 ? -6.703 -18.171 69.644 1.00 52.19 186 GLU A C 1
ATOM 1526 O O . GLU A 1 186 ? -7.077 -18.215 68.471 1.00 52.19 186 GLU A O 1
ATOM 1531 N N . GLN A 1 187 ? -6.399 -17.004 70.225 1.00 51.81 187 GLN A N 1
ATOM 1532 C CA . GLN A 1 187 ? -6.476 -15.726 69.500 1.00 51.81 187 GLN A CA 1
ATOM 1533 C C . GLN A 1 187 ? -5.350 -15.550 68.465 1.00 51.81 187 GLN A C 1
ATOM 1535 O O . GLN A 1 187 ? -5.531 -14.814 67.491 1.00 51.81 187 GLN A O 1
ATOM 1540 N N . GLN A 1 188 ? -4.224 -16.260 68.611 1.00 52.44 188 GLN A N 1
ATOM 1541 C CA . GLN A 1 188 ? -3.124 -16.223 67.642 1.00 52.44 188 GLN A CA 1
ATOM 1542 C C . GLN A 1 188 ? -3.472 -17.010 66.357 1.00 52.44 188 GLN A C 1
ATOM 1544 O O . GLN A 1 188 ? -3.217 -16.531 65.253 1.00 52.44 188 GLN A O 1
ATOM 1549 N N . LYS A 1 189 ? -4.173 -18.153 66.467 1.00 53.03 189 LYS A N 1
ATOM 1550 C CA . LYS A 1 189 ? -4.569 -18.989 65.309 1.00 53.03 189 LYS A CA 1
ATOM 1551 C C . LYS A 1 189 ? -5.590 -18.332 64.368 1.00 53.03 189 LYS A C 1
ATOM 1553 O O . LYS A 1 189 ? -5.576 -18.598 63.165 1.00 53.03 189 LYS A O 1
ATOM 1558 N N . MET A 1 190 ? -6.447 -17.440 64.874 1.00 47.78 190 MET A N 1
ATOM 1559 C CA . MET A 1 190 ? -7.405 -16.709 64.028 1.00 47.78 190 MET A CA 1
ATOM 1560 C C . MET A 1 190 ? -6.801 -15.500 63.297 1.00 47.78 190 MET A C 1
ATOM 1562 O O . MET A 1 190 ? -7.394 -15.027 62.326 1.00 47.78 190 MET A O 1
ATOM 1566 N N . ARG A 1 191 ? -5.612 -15.016 63.690 1.00 52.16 191 ARG A N 1
ATOM 1567 C CA . ARG A 1 191 ? -4.891 -13.980 62.927 1.00 52.16 191 ARG A CA 1
ATOM 1568 C C . ARG A 1 191 ? -4.078 -14.554 61.766 1.00 52.16 191 ARG A C 1
ATOM 1570 O O . ARG A 1 191 ? -4.047 -13.929 60.709 1.00 52.16 191 ARG A O 1
ATOM 1577 N N . ASP A 1 192 ? -3.546 -15.766 61.903 1.00 47.50 192 ASP A N 1
ATOM 1578 C CA . ASP A 1 192 ? -2.748 -16.408 60.844 1.00 47.50 192 ASP A CA 1
ATOM 1579 C C . ASP A 1 192 ? -3.592 -16.959 59.679 1.00 47.50 192 ASP A C 1
ATOM 1581 O O . ASP A 1 192 ? -3.080 -17.218 58.593 1.00 47.50 192 ASP A O 1
ATOM 1585 N N . SER A 1 193 ? -4.915 -17.053 59.848 1.00 49.41 193 SER A N 1
ATOM 1586 C CA . SER A 1 193 ? -5.827 -17.557 58.808 1.00 49.41 193 SER A CA 1
ATOM 1587 C C . SER A 1 193 ? -6.295 -16.485 57.808 1.00 49.41 193 SER A C 1
ATOM 1589 O O . SER A 1 193 ? -7.011 -16.797 56.859 1.00 49.41 193 SER A O 1
ATOM 1591 N N . ARG A 1 194 ? -5.906 -15.210 57.985 1.00 47.09 194 ARG A N 1
ATOM 1592 C CA . ARG A 1 194 ? -6.358 -14.088 57.131 1.00 47.09 194 ARG A CA 1
ATOM 1593 C C . ARG A 1 194 ? -5.384 -13.714 56.003 1.00 47.09 194 ARG A C 1
ATOM 1595 O O . ARG A 1 194 ? -5.640 -12.761 55.273 1.00 47.09 194 ARG A O 1
ATOM 1602 N N . SER A 1 195 ? -4.305 -14.476 55.824 1.00 53.00 195 SER A N 1
ATOM 1603 C CA . SER A 1 195 ? -3.313 -14.291 54.756 1.00 53.00 195 SER A CA 1
ATOM 1604 C C . SER A 1 195 ? -3.277 -15.502 53.818 1.00 53.00 195 SER A C 1
ATOM 1606 O O . SER A 1 195 ? -2.283 -16.216 53.734 1.00 53.00 195 SER A O 1
ATOM 1608 N N . MET A 1 196 ? -4.373 -15.736 53.097 1.00 47.47 196 MET A N 1
ATOM 1609 C CA . MET A 1 196 ? -4.432 -16.709 51.999 1.00 47.47 196 MET A CA 1
ATOM 1610 C C . MET A 1 196 ? -4.854 -16.013 50.702 1.00 47.47 196 MET A C 1
ATOM 1612 O O . MET A 1 196 ? -5.810 -16.397 50.037 1.00 47.47 196 MET A O 1
ATOM 1616 N N . LEU A 1 197 ? -4.124 -14.962 50.324 1.00 55.16 197 LEU A N 1
ATOM 1617 C CA . LEU A 1 197 ? -3.878 -14.750 48.901 1.00 55.16 197 LEU A CA 1
ATOM 1618 C C . LEU A 1 197 ? -2.579 -15.496 48.590 1.00 55.16 197 LEU A C 1
ATOM 1620 O O . LEU A 1 197 ? -1.565 -15.174 49.212 1.00 55.16 197 LEU A O 1
ATOM 1624 N N . PRO A 1 198 ? -2.589 -16.491 47.681 1.00 55.62 198 PRO A N 1
ATOM 1625 C CA . PRO A 1 198 ? -1.377 -17.201 47.300 1.00 55.62 198 PRO A CA 1
ATOM 1626 C C . PRO A 1 198 ? -0.325 -16.169 46.897 1.00 55.62 198 PRO A C 1
ATOM 1628 O O . PRO A 1 198 ? -0.602 -15.318 46.043 1.00 55.62 198 PRO A O 1
ATOM 1631 N N . ALA A 1 199 ? 0.855 -16.213 47.520 1.00 56.56 199 ALA A N 1
ATOM 1632 C CA . ALA A 1 199 ? 1.960 -15.300 47.218 1.00 56.56 199 ALA A CA 1
ATOM 1633 C C . ALA A 1 199 ? 2.263 -15.253 45.704 1.00 56.56 199 ALA A C 1
ATOM 1635 O O . ALA A 1 199 ? 2.623 -14.202 45.166 1.00 56.56 199 ALA A O 1
ATOM 1636 N N . ASP A 1 200 ? 1.976 -16.354 45.007 1.00 56.50 200 ASP A N 1
ATOM 1637 C CA . ASP A 1 200 ? 2.100 -16.502 43.561 1.00 56.50 200 ASP A CA 1
ATOM 1638 C C . ASP A 1 200 ? 1.152 -15.595 42.769 1.00 56.50 200 ASP A C 1
ATOM 1640 O O . ASP A 1 200 ? 1.575 -14.968 41.800 1.00 56.50 200 ASP A O 1
ATOM 1644 N N . ARG A 1 201 ? -0.092 -15.394 43.220 1.00 56.25 201 ARG A N 1
ATOM 1645 C CA . ARG A 1 201 ? -1.075 -14.558 42.506 1.00 56.25 201 ARG 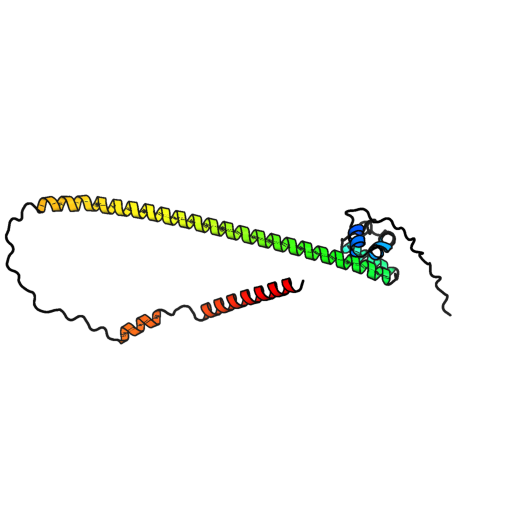A CA 1
ATOM 1646 C C . ARG A 1 201 ? -0.765 -13.067 42.622 1.00 56.25 201 ARG A C 1
ATOM 1648 O O . ARG A 1 201 ? -0.938 -12.308 41.672 1.00 56.25 201 ARG A O 1
ATOM 1655 N N . ALA A 1 202 ? -0.266 -12.634 43.779 1.00 60.06 202 ALA A N 1
ATOM 1656 C CA . ALA A 1 202 ? 0.169 -11.251 43.976 1.00 60.06 202 ALA A CA 1
ATOM 1657 C C . ALA A 1 202 ? 1.486 -10.943 43.238 1.00 60.06 202 ALA A C 1
ATOM 1659 O O . ALA A 1 202 ? 1.739 -9.789 42.885 1.00 60.06 202 ALA A O 1
ATOM 1660 N N . SER A 1 203 ? 2.335 -11.951 43.019 1.00 63.31 203 SER A N 1
ATOM 1661 C CA . SER A 1 203 ? 3.535 -11.852 42.181 1.00 63.31 203 SER A CA 1
AT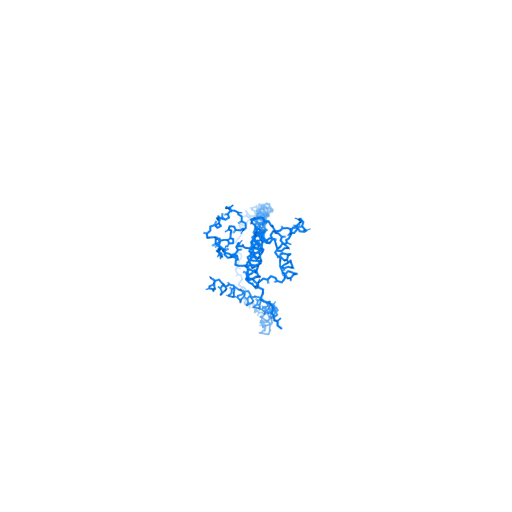OM 1662 C C . SER A 1 203 ? 3.171 -11.788 40.693 1.00 63.31 203 SER A C 1
ATOM 1664 O O . SER A 1 203 ? 3.671 -10.931 39.963 1.00 63.31 203 SER A O 1
ATOM 1666 N N . GLU A 1 204 ? 2.209 -12.603 40.263 1.00 65.44 204 GLU A N 1
ATOM 1667 C CA . GLU A 1 204 ? 1.705 -12.640 38.890 1.00 65.44 204 GLU A CA 1
ATOM 1668 C C . GLU A 1 204 ? 1.006 -11.332 38.494 1.00 65.44 204 GLU A C 1
ATOM 1670 O O . GLU A 1 204 ? 1.337 -10.739 37.467 1.00 65.44 204 GLU A O 1
ATOM 1675 N N . LEU A 1 205 ? 0.143 -10.784 39.357 1.00 65.62 205 LEU A N 1
ATOM 1676 C CA . LEU A 1 205 ? -0.486 -9.477 39.123 1.00 65.62 205 LEU A CA 1
ATOM 1677 C C . LEU A 1 205 ? 0.540 -8.334 39.073 1.00 65.62 205 LEU A C 1
ATOM 1679 O O . LEU A 1 205 ? 0.410 -7.420 38.256 1.00 65.62 205 LEU A O 1
ATOM 1683 N N . ARG A 1 206 ? 1.602 -8.395 39.890 1.00 71.38 206 ARG A N 1
ATOM 1684 C CA . ARG A 1 206 ? 2.707 -7.421 39.836 1.00 71.38 206 ARG A CA 1
ATOM 1685 C C . ARG A 1 206 ? 3.552 -7.570 38.568 1.00 71.38 206 ARG A C 1
ATOM 1687 O O . ARG A 1 206 ? 4.001 -6.561 38.027 1.00 71.38 206 ARG A O 1
ATOM 1694 N N . SER A 1 207 ? 3.740 -8.790 38.071 1.00 68.94 207 SER A N 1
ATOM 1695 C CA . SER A 1 207 ? 4.408 -9.076 36.794 1.00 68.94 207 SER A CA 1
ATOM 1696 C C . SER A 1 207 ? 3.606 -8.541 35.603 1.00 68.94 207 SER A C 1
ATOM 1698 O O . SER A 1 207 ? 4.161 -7.844 34.750 1.00 68.94 207 SER A O 1
ATOM 1700 N N . ILE A 1 208 ? 2.289 -8.771 35.593 1.00 69.38 208 ILE A N 1
ATOM 1701 C CA . ILE A 1 208 ? 1.373 -8.269 34.561 1.00 69.38 208 ILE A CA 1
ATOM 1702 C C . ILE A 1 208 ? 1.372 -6.737 34.560 1.00 69.38 208 ILE A C 1
ATOM 1704 O O . ILE A 1 208 ? 1.634 -6.135 33.523 1.00 69.38 208 ILE A O 1
ATOM 1708 N N . ALA A 1 209 ? 1.200 -6.094 35.721 1.00 65.81 209 ALA A N 1
ATOM 1709 C CA . ALA A 1 209 ? 1.212 -4.633 35.821 1.00 65.81 209 ALA A CA 1
ATOM 1710 C C . ALA A 1 209 ? 2.539 -4.013 35.336 1.00 65.81 209 ALA A C 1
ATOM 1712 O O . ALA A 1 209 ? 2.534 -3.016 34.614 1.00 65.81 209 ALA A O 1
ATOM 1713 N N . ARG A 1 210 ? 3.687 -4.625 35.665 1.00 70.25 210 ARG A N 1
ATOM 1714 C CA . ARG A 1 210 ? 5.007 -4.161 35.196 1.00 70.25 210 ARG A CA 1
ATOM 1715 C C . ARG A 1 210 ? 5.202 -4.348 33.688 1.00 70.25 210 ARG A C 1
ATOM 1717 O O . ARG A 1 210 ? 5.834 -3.496 33.062 1.00 70.25 210 ARG A O 1
ATOM 1724 N N . LYS A 1 211 ? 4.659 -5.419 33.095 1.00 68.69 211 LYS A N 1
ATOM 1725 C CA . LYS A 1 211 ? 4.667 -5.627 31.635 1.00 68.69 211 LYS A CA 1
ATOM 1726 C C . LYS A 1 211 ? 3.817 -4.585 30.910 1.00 68.69 211 LYS A C 1
ATOM 1728 O O . LYS A 1 211 ? 4.279 -4.031 29.916 1.00 68.69 211 LYS A O 1
ATOM 1733 N N . THR A 1 212 ? 2.634 -4.264 31.429 1.00 66.06 212 THR A N 1
ATOM 1734 C CA . THR A 1 212 ? 1.742 -3.270 30.814 1.00 66.06 212 THR A CA 1
ATOM 1735 C C . THR A 1 212 ? 2.349 -1.867 30.847 1.00 66.06 212 THR A C 1
ATOM 1737 O O . THR A 1 212 ? 2.301 -1.158 29.846 1.00 66.06 212 THR A O 1
ATOM 1740 N N . ILE A 1 213 ? 3.005 -1.486 31.950 1.00 64.94 213 ILE A N 1
ATOM 1741 C CA . ILE A 1 213 ? 3.662 -0.173 32.070 1.00 64.94 213 ILE A CA 1
ATOM 1742 C C . ILE A 1 213 ? 4.865 -0.061 31.122 1.00 64.94 213 ILE A C 1
ATOM 1744 O O . ILE A 1 213 ? 4.983 0.937 30.420 1.00 64.94 213 ILE A O 1
ATOM 1748 N N . ARG A 1 214 ? 5.728 -1.086 31.021 1.00 57.50 214 ARG A N 1
ATOM 1749 C CA . ARG A 1 214 ? 6.854 -1.058 30.061 1.00 57.50 214 ARG A CA 1
ATOM 1750 C C . ARG A 1 214 ? 6.390 -0.988 28.607 1.00 57.50 214 ARG A C 1
ATOM 1752 O O . ARG A 1 214 ? 6.998 -0.274 27.820 1.00 57.50 214 ARG A O 1
ATOM 1759 N N . SER A 1 215 ? 5.305 -1.681 28.263 1.00 59.78 215 SER A N 1
ATOM 1760 C CA . SER A 1 215 ? 4.740 -1.624 26.912 1.00 59.78 215 SER A CA 1
ATOM 1761 C C . SER A 1 215 ? 4.142 -0.253 26.582 1.00 59.78 215 SER A C 1
ATOM 1763 O O . SER A 1 215 ? 4.205 0.167 25.431 1.00 59.78 215 SER A O 1
ATOM 1765 N N . ALA A 1 216 ? 3.578 0.448 27.571 1.00 57.78 216 ALA A N 1
ATOM 1766 C CA . ALA A 1 216 ? 3.037 1.793 27.389 1.00 57.78 216 ALA A CA 1
ATOM 1767 C C . ALA A 1 216 ? 4.141 2.857 27.261 1.00 57.78 216 ALA A C 1
ATOM 1769 O O . ALA A 1 216 ? 4.018 3.766 26.447 1.00 57.78 216 ALA A O 1
ATOM 1770 N N . VAL A 1 217 ? 5.244 2.716 28.007 1.00 60.12 217 VAL A N 1
ATOM 1771 C CA . VAL A 1 217 ? 6.388 3.642 27.929 1.00 60.12 217 VAL A CA 1
ATOM 1772 C C . VAL A 1 217 ? 7.119 3.512 26.588 1.00 60.12 217 VAL A C 1
ATOM 1774 O O . VAL A 1 217 ? 7.345 4.526 25.937 1.00 60.12 217 VAL A O 1
ATOM 1777 N N . SER A 1 218 ? 7.372 2.293 26.090 1.00 57.84 218 SER A N 1
ATOM 1778 C CA . SER A 1 218 ? 7.969 2.117 24.752 1.00 57.84 218 SER A CA 1
ATOM 1779 C C . SER A 1 218 ? 7.057 2.567 23.607 1.00 57.84 218 SER A C 1
ATOM 1781 O O . SER A 1 218 ? 7.551 2.974 22.560 1.00 57.84 218 SER A O 1
ATOM 1783 N N . ALA A 1 219 ? 5.733 2.517 23.783 1.00 56.03 219 ALA A N 1
ATOM 1784 C CA . ALA A 1 219 ? 4.798 3.064 22.801 1.00 56.03 219 ALA A CA 1
ATOM 1785 C C . ALA A 1 219 ? 4.796 4.604 22.794 1.00 56.03 219 ALA A C 1
ATOM 1787 O O . ALA A 1 219 ? 4.611 5.201 21.737 1.00 56.03 219 ALA A O 1
ATOM 1788 N N . SER A 1 220 ? 5.040 5.240 23.945 1.00 50.69 220 SER A N 1
ATOM 1789 C CA . SER A 1 220 ? 5.174 6.698 24.054 1.00 50.69 220 SER A CA 1
ATOM 1790 C C . SER A 1 220 ? 6.505 7.198 23.479 1.00 50.69 220 SER A C 1
ATOM 1792 O O . SER A 1 220 ? 6.514 8.166 22.730 1.00 50.69 220 SER A O 1
ATOM 1794 N N . GLU A 1 221 ? 7.616 6.496 23.725 1.00 54.81 221 GLU A N 1
ATOM 1795 C CA . GLU A 1 221 ? 8.942 6.847 23.174 1.00 54.81 221 GLU A CA 1
ATOM 1796 C C . GLU A 1 221 ? 9.031 6.696 21.641 1.00 54.81 221 GLU A C 1
ATOM 1798 O O . GLU A 1 221 ? 9.873 7.323 20.997 1.00 54.81 221 GLU A O 1
ATOM 1803 N N . LEU A 1 222 ? 8.160 5.879 21.038 1.00 51.72 222 LEU A N 1
ATOM 1804 C CA . LEU A 1 222 ? 8.021 5.757 19.581 1.00 51.72 222 LEU A CA 1
ATOM 1805 C C . LEU A 1 222 ? 7.182 6.879 18.956 1.00 51.72 222 LEU A C 1
ATOM 1807 O O . LEU A 1 222 ? 7.323 7.130 17.763 1.00 51.72 222 LEU A O 1
ATOM 1811 N N . LEU A 1 223 ? 6.329 7.545 19.739 1.00 54.16 223 LEU A N 1
ATOM 1812 C CA . LEU A 1 223 ? 5.539 8.694 19.289 1.00 54.16 223 LEU A CA 1
ATOM 1813 C C . LEU A 1 223 ? 6.328 10.007 19.367 1.00 54.16 223 LEU A C 1
ATOM 1815 O O . LEU A 1 223 ? 6.108 10.869 18.528 1.00 54.16 223 LEU A O 1
ATOM 1819 N N . ASP A 1 224 ? 7.269 10.133 20.307 1.00 50.81 224 ASP A N 1
ATOM 1820 C CA . ASP A 1 224 ? 8.110 11.334 20.456 1.00 50.81 224 ASP A CA 1
ATOM 1821 C C . ASP A 1 224 ? 9.333 11.362 19.509 1.00 50.81 224 ASP A C 1
ATOM 1823 O O . ASP A 1 224 ? 10.008 12.383 19.398 1.00 50.81 224 ASP A O 1
ATOM 1827 N N . ASN A 1 225 ? 9.623 10.257 18.808 1.00 48.25 225 ASN A N 1
ATOM 1828 C CA . ASN A 1 225 ? 10.720 10.143 17.831 1.00 48.25 225 ASN A CA 1
ATOM 1829 C C . ASN A 1 225 ? 10.251 10.122 16.357 1.00 48.25 225 ASN A C 1
ATOM 1831 O O . ASN A 1 225 ? 11.044 9.790 15.470 1.00 48.25 225 ASN A O 1
ATOM 1835 N N . MET A 1 226 ? 8.981 10.449 16.087 1.00 44.62 226 MET A N 1
ATOM 1836 C CA . MET A 1 226 ? 8.409 10.611 14.737 1.00 44.62 226 MET A CA 1
ATOM 1837 C C . MET A 1 226 ? 7.994 12.055 14.480 1.00 44.62 226 MET A C 1
ATOM 1839 O O . MET A 1 226 ? 8.132 12.478 13.309 1.00 44.62 226 MET A O 1
#

Radius of gyration: 44.2 Å; Cα contacts (8 Å, |Δi|>4): 91; chains: 1; bounding box: 96×39×127 Å

Sequence (226 aa):
MCCFCKGTNLRLEESQPAPPEGTPSRDMYVKHGLSSIMYSTLWNKYTCADPELRWPMHGSFDLRKIEYVEQCMCKRKSRQDMFDCVRMWEKEARGRVKREQALLEKEQQKNVYVKALEIRKKEINDLKELEEKERKLQVTGQYTVRQSLYPILNKSHDDLLLLDRPPPPYVVPSAPHELPKVSSSEQQKMRDSRSMLPADRASELRSIARKTIRSAVSASELLDNM

Mean predicted aligned error: 19.16 Å

Secondary structure (DSSP, 8-state):
-------------S-PPPPPTTSHHHHHHHHH-GGGTTTHHHHHHHTTT-TTTPPPTT----HHHHHHHHHHHHHTT--HHHHHHHHHHHHHHHHHHHHHHHHHHHHHHHHHHHHHHHHHHHHHHHHHHHHHHHHHHHHHHHHHHHHHHHHHHHHHHHGGGS---PPPPP-PPP-PPPPP---HHHHHHHHHTT--S-HHHHHHHHHHHHHHHHHHHHHHHHHTT-

Foldseek 3Di:
DDDDPPDPPPVPDPDDDQADPPFPLNVCCVVPNPLLCVCQVVLQVLQVVDPVLRADSRGDLPLSNLVSSVVSCVVVVHDPSVVVSSVSSPVVSVVVVVVVVVVVVVVVVVVVVVVVVVVVVVVVVVVVVVVVVVVVVVVVVVVVVVVVCVVVVVVVVVVVVPDPDDDDDDDDDDDDDDDDDDDPVVVVVVVVVPPPPPPVVVVVVVVVVVVVVVVVVVVVVVVVVD

pLDDT: mean 75.6, std 20.57, range [35.06, 97.88]

Organism: Pleurodeles waltl (NCBI:txid8319)

Solvent-accessible surface area (backbone atoms only — not comparable to full-atom values): 13622 Å² total; per-residue (Å²): 137,85,80,83,78,77,76,80,74,78,74,76,71,96,69,75,76,78,57,60,85,97,31,52,34,26,56,38,32,75,75,63,32,66,71,54,44,72,54,38,72,57,41,27,65,61,26,59,89,40,79,88,49,35,43,42,89,50,49,69,62,51,62,70,35,53,54,47,45,51,54,45,35,60,78,64,68,57,60,69,72,58,54,55,28,51,50,53,51,49,53,51,27,55,50,47,55,53,52,53,50,52,50,51,52,53,50,50,51,50,52,54,52,51,53,54,51,53,51,52,52,48,53,55,50,55,50,52,54,48,56,50,52,50,52,53,49,53,54,49,52,53,50,51,52,50,62,65,42,51,66,56,58,59,58,57,57,70,68,67,78,74,75,96,66,85,81,78,84,87,77,82,83,80,79,84,80,81,75,84,83,77,58,77,72,62,67,53,60,65,60,69,68,74,73,78,69,60,70,64,60,63,49,49,53,51,50,52,53,53,52,53,51,54,55,51,50,57,55,49,60,58,62,79,74,111